Protein AF-A0AAV5X545-F1 (afdb_monomer)

Sequence (192 aa):
MPRLDRTRRHAALAALGIGSIGLVAAIGGFLLWSNVLGGWLFGPSTAASQALQALEGLRSMTESGTNYRQYMAQVTEAQVQLDRALGEMGATGNSEARRALELAMKLYVAAAMAWEATLMHQEGGWLGLAQELPRDAELPKCPAIRVVLDQAHKQREHEETFAFEALNIAPFWSCAADQVARAERLVAAGRP

Radius of gyration: 32.24 Å; Cα contacts (8 Å, |Δi|>4): 149; chains: 1; bounding box: 112×37×59 Å

Structure (mmCIF, N/CA/C/O backbone):
data_AF-A0AAV5X545-F1
#
_entry.id   AF-A0AAV5X545-F1
#
loop_
_atom_site.group_PDB
_atom_site.id
_atom_site.type_symbol
_atom_site.label_atom_id
_atom_site.label_alt_id
_atom_site.label_comp_id
_atom_site.label_asym_id
_atom_site.label_entity_id
_atom_site.label_seq_id
_atom_site.pdbx_PDB_ins_code
_atom_site.Cartn_x
_atom_site.Cartn_y
_atom_site.Cartn_z
_atom_site.occupancy
_atom_site.B_iso_or_equiv
_atom_site.auth_seq_id
_atom_site.auth_comp_id
_atom_site.auth_asym_id
_atom_site.auth_atom_id
_atom_site.pdbx_PDB_model_num
ATOM 1 N N . MET A 1 1 ? -84.224 1.159 -36.565 1.00 30.91 1 MET A N 1
ATOM 2 C CA . MET A 1 1 ? -85.117 0.542 -35.552 1.00 30.91 1 MET A CA 1
ATOM 3 C C . MET A 1 1 ? -84.247 0.044 -34.397 1.00 30.91 1 MET A C 1
ATOM 5 O O . MET A 1 1 ? -83.182 -0.453 -34.733 1.00 30.91 1 MET A O 1
ATOM 9 N N . PRO A 1 2 ? -84.656 0.028 -33.112 1.00 48.06 2 PRO A N 1
ATOM 10 C CA . PRO A 1 2 ? -85.596 0.879 -32.370 1.00 48.06 2 PRO A CA 1
ATOM 11 C C . PRO A 1 2 ? -85.079 1.341 -30.964 1.00 48.06 2 PRO A C 1
ATOM 13 O O . PRO A 1 2 ? -84.145 0.784 -30.409 1.00 48.06 2 PRO A O 1
ATOM 16 N N . ARG A 1 3 ? -85.763 2.365 -30.424 1.00 36.47 3 ARG A N 1
ATOM 17 C CA . ARG A 1 3 ? -86.245 2.616 -29.036 1.00 36.47 3 ARG A CA 1
ATOM 18 C C . ARG A 1 3 ? -85.389 2.339 -27.775 1.00 36.47 3 ARG A C 1
ATOM 20 O O . ARG A 1 3 ? -85.129 1.200 -27.424 1.00 36.47 3 ARG A O 1
ATOM 27 N N . LEU A 1 4 ? -85.185 3.437 -27.024 1.00 51.06 4 LEU A N 1
ATOM 28 C CA . LEU A 1 4 ? -85.668 3.724 -25.649 1.00 51.06 4 LEU A CA 1
ATOM 29 C C . LEU A 1 4 ? -85.841 2.555 -24.666 1.00 51.06 4 LEU A C 1
ATOM 31 O O . LEU A 1 4 ? -86.733 1.743 -24.877 1.00 51.06 4 LEU A O 1
ATOM 35 N N . ASP A 1 5 ? -85.156 2.630 -23.518 1.00 45.25 5 ASP A N 1
ATOM 36 C CA . ASP A 1 5 ? -85.685 2.495 -22.139 1.00 45.25 5 ASP A CA 1
ATOM 37 C C . ASP A 1 5 ? -84.484 2.501 -21.155 1.00 45.25 5 ASP A C 1
ATOM 39 O O . ASP A 1 5 ? -83.367 2.213 -21.560 1.00 45.25 5 ASP A O 1
ATOM 43 N N . ARG A 1 6 ? -84.544 2.800 -19.858 1.00 47.72 6 ARG A N 1
ATOM 44 C CA . ARG A 1 6 ? -85.614 3.195 -18.950 1.00 47.72 6 ARG A CA 1
ATOM 45 C C . ARG A 1 6 ? -84.956 3.824 -17.722 1.00 47.72 6 ARG A C 1
ATOM 47 O O . ARG A 1 6 ? -83.854 3.481 -17.307 1.00 47.72 6 ARG A O 1
ATOM 54 N N . THR A 1 7 ? -85.716 4.724 -17.143 1.00 46.16 7 THR A N 1
ATOM 55 C CA . THR A 1 7 ? -85.612 5.383 -15.850 1.00 46.16 7 THR A CA 1
ATOM 56 C C . THR A 1 7 ? -85.315 4.503 -14.624 1.00 46.16 7 THR A C 1
ATOM 58 O O . THR A 1 7 ? -85.769 3.369 -14.517 1.00 46.16 7 THR A O 1
ATOM 61 N N . ARG A 1 8 ? -84.653 5.167 -13.657 1.00 48.88 8 ARG A N 1
ATOM 62 C CA . ARG A 1 8 ? -84.833 5.155 -12.186 1.00 48.88 8 ARG A CA 1
ATOM 63 C C . ARG A 1 8 ? -85.165 3.829 -11.497 1.00 48.88 8 ARG A C 1
ATOM 65 O O . ARG A 1 8 ? -86.244 3.286 -11.704 1.00 48.88 8 ARG A O 1
ATOM 72 N N . ARG A 1 9 ? -84.415 3.536 -10.427 1.00 48.78 9 ARG A N 1
ATOM 73 C CA . ARG A 1 9 ? -84.991 3.121 -9.134 1.00 48.78 9 ARG A CA 1
ATOM 74 C C . ARG A 1 9 ? -84.104 3.556 -7.964 1.00 48.78 9 ARG A C 1
ATOM 76 O O . ARG A 1 9 ? -82.905 3.314 -7.949 1.00 48.78 9 ARG A O 1
ATOM 83 N N . HIS A 1 10 ? -84.751 4.241 -7.028 1.00 41.69 10 HIS A N 1
ATOM 84 C CA . HIS A 1 10 ? -84.268 4.641 -5.713 1.00 41.69 10 HIS A CA 1
ATOM 85 C C . HIS A 1 10 ? -84.301 3.453 -4.739 1.00 41.69 10 HIS A C 1
ATOM 87 O O . HIS A 1 10 ? -85.224 2.647 -4.823 1.00 41.69 10 HIS A O 1
ATOM 93 N N . ALA A 1 11 ? -83.383 3.430 -3.772 1.00 42.94 11 ALA A N 1
ATOM 94 C CA . ALA A 1 11 ? -83.575 2.932 -2.400 1.00 42.94 11 ALA A CA 1
ATOM 95 C C . ALA A 1 11 ? -82.371 3.436 -1.570 1.00 42.94 11 ALA A C 1
ATOM 97 O O . ALA A 1 11 ? -81.234 3.180 -1.944 1.00 42.94 11 ALA A O 1
ATOM 98 N N . ALA A 1 12 ? -82.554 4.419 -0.679 1.00 40.25 12 ALA A N 1
ATOM 99 C CA . ALA A 1 12 ? -82.890 4.244 0.746 1.00 40.25 12 ALA A CA 1
ATOM 100 C C . ALA A 1 12 ? -81.713 3.602 1.517 1.00 40.25 12 ALA A C 1
ATOM 102 O O . ALA A 1 12 ? -81.415 2.436 1.314 1.00 40.25 12 ALA A O 1
ATOM 103 N N . LEU A 1 13 ? -80.874 4.400 2.187 1.00 42.56 13 LEU A N 1
ATOM 104 C CA . LEU A 1 13 ? -80.996 4.931 3.563 1.00 42.56 13 LEU A CA 1
ATOM 105 C C . LEU A 1 13 ? -80.433 3.981 4.637 1.00 42.56 13 LEU A C 1
ATOM 107 O O . LEU A 1 13 ? -80.748 2.799 4.652 1.00 42.56 13 LEU A O 1
ATOM 111 N N . ALA A 1 14 ? -79.729 4.612 5.589 1.00 40.66 14 ALA A N 1
ATOM 112 C CA . ALA A 1 14 ? -79.205 4.113 6.868 1.00 40.66 14 ALA A CA 1
ATOM 113 C C . ALA A 1 14 ? -77.873 3.325 6.776 1.00 40.66 14 ALA A C 1
ATOM 115 O O . ALA A 1 14 ? -77.672 2.548 5.859 1.00 40.66 14 ALA A O 1
ATOM 116 N N . ALA A 1 15 ? -76.890 3.482 7.665 1.00 41.12 15 ALA A N 1
ATOM 117 C CA . ALA A 1 15 ? -76.905 4.059 9.001 1.00 41.12 15 ALA A CA 1
ATOM 118 C C . ALA A 1 15 ? -75.494 4.523 9.431 1.00 41.12 15 ALA A C 1
ATOM 120 O O . ALA A 1 15 ? -74.498 3.882 9.119 1.00 41.12 15 ALA A O 1
ATOM 121 N N . LEU A 1 16 ? -75.475 5.633 10.176 1.00 45.22 16 LEU A N 1
ATOM 122 C CA . LEU A 1 16 ? -74.731 5.879 11.421 1.00 45.22 16 LEU A CA 1
ATOM 123 C C . LEU A 1 16 ? -73.277 5.384 11.545 1.00 45.22 16 LEU A C 1
ATOM 125 O O . LEU A 1 16 ? -73.008 4.224 11.833 1.00 45.22 16 LEU A O 1
ATOM 129 N N . GLY A 1 17 ? -72.367 6.356 11.551 1.00 40.09 17 GLY A N 1
ATOM 130 C CA . GLY A 1 17 ? -71.053 6.255 12.180 1.00 40.09 17 GLY A CA 1
ATOM 131 C C . GLY A 1 17 ? -70.581 7.641 12.605 1.00 40.09 17 GLY A C 1
ATOM 132 O O . GLY A 1 17 ? -69.799 8.274 11.906 1.00 40.09 17 GLY A O 1
ATOM 133 N N . ILE A 1 18 ? -71.129 8.151 13.711 1.00 47.28 18 ILE A N 1
ATOM 134 C CA . ILE A 1 18 ? -70.665 9.379 14.367 1.00 47.28 18 ILE A CA 1
ATOM 135 C C . ILE A 1 18 ? -69.303 9.069 14.993 1.00 47.28 18 ILE A C 1
ATOM 137 O O . ILE A 1 18 ? -69.197 8.169 15.821 1.00 47.28 18 ILE A O 1
ATOM 141 N N . GLY A 1 19 ? -68.276 9.817 14.600 1.00 38.47 19 GLY A N 1
ATOM 142 C CA . GLY A 1 19 ? -66.912 9.652 15.094 1.00 38.47 19 GLY A CA 1
ATOM 143 C C . GLY A 1 19 ? -66.063 10.876 14.779 1.00 38.47 19 GLY A C 1
ATOM 144 O O . GLY A 1 19 ? -65.187 10.835 13.932 1.00 38.47 19 GLY A O 1
ATOM 145 N N . SER A 1 20 ? -66.453 11.971 15.418 1.00 43.09 20 SER A N 1
ATOM 146 C CA . SER A 1 20 ? -65.759 13.213 15.756 1.00 43.09 20 SER A CA 1
ATOM 147 C C . SER A 1 20 ? -64.250 13.350 15.466 1.00 43.09 20 SER A C 1
ATOM 149 O O . SER A 1 20 ? -63.470 12.437 15.702 1.00 43.09 20 SER A O 1
ATOM 151 N N . ILE A 1 21 ? -63.876 14.617 15.231 1.00 47.75 21 ILE A N 1
ATOM 152 C CA . ILE A 1 21 ? -62.572 15.270 15.485 1.00 47.75 21 ILE A CA 1
ATOM 153 C C . ILE A 1 21 ? -61.743 15.568 14.224 1.00 47.75 21 ILE A C 1
ATOM 155 O O . ILE A 1 21 ? -60.964 14.767 13.732 1.00 47.75 21 ILE A O 1
ATOM 159 N N . GLY A 1 22 ? -61.973 16.798 13.751 1.00 35.00 22 GLY A N 1
ATOM 160 C CA . GLY A 1 22 ? -61.037 17.787 13.209 1.00 35.00 22 GLY A CA 1
ATOM 161 C C . GLY A 1 22 ? -59.695 17.360 12.618 1.00 35.00 22 GLY A C 1
ATOM 162 O O . GLY A 1 22 ? -58.868 16.786 13.306 1.00 35.00 22 GLY A O 1
ATOM 163 N N . LEU A 1 23 ? -59.379 17.912 11.445 1.00 44.62 23 LEU A N 1
ATOM 164 C CA . LEU A 1 23 ? -58.314 18.913 11.391 1.00 44.62 23 LEU A CA 1
ATOM 165 C C . LEU A 1 23 ? -58.453 19.799 10.151 1.00 44.62 23 LEU A C 1
ATOM 167 O O . LEU A 1 23 ? -58.712 19.352 9.037 1.00 44.62 23 LEU A O 1
ATOM 171 N N . VAL A 1 24 ? -58.275 21.083 10.416 1.00 44.97 24 VAL A N 1
ATOM 172 C CA . VAL A 1 24 ? -58.081 22.178 9.480 1.00 44.97 24 VAL A CA 1
ATOM 173 C C . VAL A 1 24 ? -56.832 21.937 8.621 1.00 44.97 24 VAL A C 1
ATOM 175 O O . VAL A 1 24 ? -55.835 21.407 9.095 1.00 44.97 24 VAL A O 1
ATOM 178 N N . ALA A 1 25 ? -56.952 22.356 7.360 1.00 41.41 25 ALA A N 1
ATOM 179 C CA . ALA A 1 25 ? -55.938 22.838 6.422 1.00 41.41 25 ALA A CA 1
ATOM 180 C C . ALA A 1 25 ? -54.444 22.714 6.784 1.00 41.41 25 ALA A C 1
ATOM 182 O O . ALA A 1 25 ? -54.004 23.229 7.804 1.00 41.41 25 ALA A O 1
ATOM 183 N N . ALA A 1 26 ? -53.648 22.251 5.816 1.00 44.75 26 ALA A N 1
ATOM 184 C CA . ALA A 1 26 ? -52.584 23.067 5.215 1.00 44.75 26 ALA A CA 1
ATOM 185 C C . ALA A 1 26 ? -51.912 22.297 4.068 1.00 44.75 26 ALA A C 1
ATOM 187 O O . ALA A 1 26 ? -51.040 21.454 4.264 1.00 44.75 26 ALA A O 1
ATOM 188 N N . ILE A 1 27 ? -52.312 22.627 2.841 1.00 49.38 27 ILE A N 1
ATOM 189 C CA . ILE A 1 27 ? -51.490 22.422 1.649 1.00 49.38 27 ILE A CA 1
ATOM 190 C C . ILE A 1 27 ? -50.395 23.488 1.733 1.00 49.38 27 ILE A C 1
ATOM 192 O O . ILE A 1 27 ? -50.662 24.664 1.503 1.00 49.38 27 ILE A O 1
ATOM 196 N N . GLY A 1 28 ? -49.187 23.104 2.134 1.00 40.94 28 GLY A N 1
ATOM 197 C CA . GLY A 1 28 ? -48.070 24.044 2.221 1.00 40.94 28 GLY A CA 1
ATOM 198 C C . GLY A 1 28 ? -46.922 23.515 3.064 1.00 40.94 28 GLY A C 1
ATOM 199 O O . GLY A 1 28 ? -46.794 23.886 4.223 1.00 40.94 28 GLY A O 1
ATOM 200 N N . GLY A 1 29 ? -46.085 22.653 2.484 1.00 39.56 29 GLY A N 1
ATOM 201 C CA . GLY A 1 29 ? -44.842 22.229 3.135 1.00 39.56 29 GLY A CA 1
ATOM 202 C C . GLY A 1 29 ? -44.373 20.825 2.771 1.00 39.56 29 GLY A C 1
ATOM 203 O O . GLY A 1 29 ? -44.110 20.036 3.665 1.00 39.56 29 GLY A O 1
ATOM 204 N N . PHE A 1 30 ? -44.272 20.482 1.482 1.00 46.84 30 PHE A N 1
ATOM 205 C CA . PHE A 1 30 ? -43.761 19.163 1.062 1.00 46.84 30 PHE A CA 1
ATOM 206 C C . PHE A 1 30 ? -42.499 19.227 0.186 1.00 46.84 30 PHE A C 1
ATOM 208 O O . PHE A 1 30 ? -42.177 18.275 -0.512 1.00 46.84 30 PHE A O 1
ATOM 215 N N . LEU A 1 31 ? -41.755 20.338 0.218 1.00 49.91 31 LEU A N 1
ATOM 216 C CA . LEU A 1 31 ? -40.506 20.490 -0.550 1.00 49.91 31 LEU A CA 1
ATOM 217 C C . LEU A 1 31 ? -39.296 20.902 0.306 1.00 49.91 31 LEU A C 1
ATOM 219 O O . LEU A 1 31 ? -38.331 21.447 -0.214 1.00 49.91 31 LEU A O 1
ATOM 223 N N . LEU A 1 32 ? -39.320 20.623 1.613 1.00 47.06 32 LEU A N 1
ATOM 224 C CA . LEU A 1 32 ? -38.194 20.904 2.520 1.00 47.06 32 LEU A CA 1
ATOM 225 C C . LEU A 1 32 ? -37.733 19.688 3.341 1.00 47.06 32 LEU A C 1
ATOM 227 O O . LEU A 1 32 ? -37.091 19.856 4.373 1.00 47.06 32 LEU A O 1
ATOM 231 N N . TRP A 1 33 ? -38.017 18.458 2.893 1.00 40.78 33 TRP A N 1
ATOM 232 C CA . TRP A 1 33 ? -37.646 17.255 3.658 1.00 40.78 33 TRP A CA 1
ATOM 233 C C . TRP A 1 33 ? -36.920 16.146 2.891 1.00 40.78 33 TRP A C 1
ATOM 235 O O . TRP A 1 33 ? -36.745 15.052 3.412 1.00 40.78 33 TRP A O 1
ATOM 245 N N . SER A 1 34 ? -36.418 16.414 1.685 1.00 45.25 34 SER A N 1
ATOM 246 C CA . SER A 1 34 ? -35.591 15.444 0.949 1.00 45.25 34 SER A CA 1
ATOM 247 C C . SER A 1 34 ? -34.087 15.530 1.248 1.00 45.25 34 SER A C 1
ATOM 249 O O . SER A 1 34 ? -33.352 14.647 0.827 1.00 45.25 34 SER A O 1
ATOM 251 N N . ASN A 1 35 ? -33.616 16.516 2.024 1.00 49.62 35 ASN A N 1
ATOM 252 C CA . ASN A 1 35 ? -32.181 16.687 2.319 1.00 49.62 35 ASN A CA 1
ATOM 253 C C . ASN A 1 35 ? -31.737 16.259 3.731 1.00 49.62 35 ASN A C 1
ATOM 255 O O . ASN A 1 35 ? -30.576 16.444 4.079 1.00 49.62 35 ASN A O 1
ATOM 259 N N . VAL A 1 36 ? -32.615 15.663 4.547 1.00 51.81 36 VAL A N 1
ATOM 260 C CA . VAL A 1 36 ? -32.263 15.228 5.921 1.00 51.81 36 VAL A CA 1
ATOM 261 C C . VAL A 1 36 ? -32.068 13.709 6.041 1.00 51.81 36 VAL A C 1
ATOM 263 O O . VAL A 1 36 ? -31.542 13.234 7.042 1.00 51.81 36 VAL A O 1
ATOM 266 N N . LEU A 1 37 ? -32.395 12.922 5.011 1.00 51.00 37 LEU A N 1
ATOM 267 C CA . LEU A 1 37 ? -32.300 11.453 5.071 1.00 51.00 37 LEU A CA 1
ATOM 268 C C . LEU A 1 37 ? -30.972 10.868 4.554 1.00 51.00 37 LEU A C 1
ATOM 270 O O . LEU A 1 37 ? -30.754 9.669 4.682 1.00 51.00 37 LEU A O 1
ATOM 274 N N . GLY A 1 38 ? -30.056 11.691 4.032 1.00 45.66 38 GLY A N 1
ATOM 275 C CA . GLY A 1 38 ? -28.751 11.218 3.544 1.00 45.66 38 GLY A CA 1
ATOM 276 C C . GLY A 1 38 ? -27.693 10.972 4.630 1.00 45.66 38 GLY A C 1
ATOM 277 O O . GLY A 1 38 ? -26.693 10.319 4.359 1.00 45.66 38 GLY A O 1
ATOM 278 N N . GLY A 1 39 ? -27.896 11.483 5.852 1.00 45.06 39 GLY A N 1
ATOM 279 C CA . GLY A 1 39 ? -26.896 11.442 6.931 1.00 45.06 39 GLY A CA 1
ATOM 280 C C . GLY A 1 39 ? -27.060 10.321 7.964 1.00 45.06 39 GLY A C 1
ATOM 281 O O . GLY A 1 39 ? -26.205 10.183 8.829 1.00 45.06 39 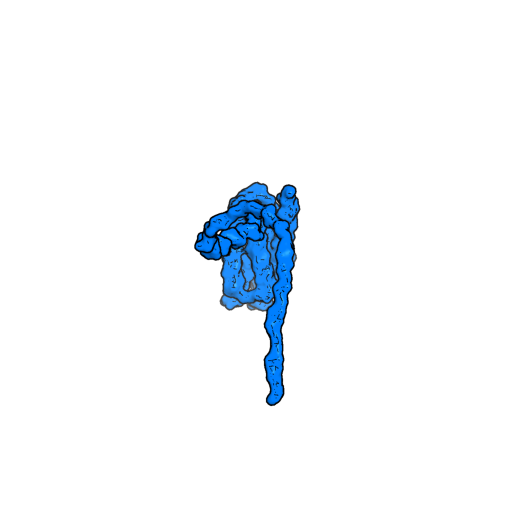GLY A O 1
ATOM 282 N N . TRP A 1 40 ? -28.136 9.527 7.905 1.00 50.47 40 TRP A N 1
ATOM 283 C CA . TRP A 1 40 ? -28.494 8.574 8.974 1.00 50.47 40 TRP A CA 1
ATOM 284 C C . TRP A 1 40 ? -28.223 7.099 8.646 1.00 50.47 40 TRP A C 1
ATOM 286 O O . TRP A 1 40 ? -28.437 6.243 9.500 1.00 50.47 40 TRP A O 1
ATOM 296 N N . LEU A 1 41 ? -27.741 6.780 7.439 1.00 52.44 41 LEU A N 1
ATOM 297 C CA . LEU A 1 41 ? -27.418 5.395 7.054 1.00 52.44 41 LEU A CA 1
ATOM 298 C C . LEU A 1 41 ? -25.958 5.001 7.308 1.00 52.44 41 LEU A C 1
ATOM 300 O O . LEU A 1 41 ? -25.617 3.826 7.207 1.00 52.44 41 LEU A O 1
ATOM 304 N N . PHE A 1 42 ? -25.118 5.952 7.712 1.00 51.50 42 PHE A N 1
ATOM 305 C CA . PHE A 1 42 ? -23.754 5.691 8.149 1.00 51.50 42 PHE A CA 1
ATOM 306 C C . PHE A 1 42 ? -23.661 6.135 9.606 1.00 51.50 42 PHE A C 1
ATOM 308 O O . PHE A 1 42 ? -23.519 7.319 9.901 1.00 51.50 42 PHE A O 1
ATOM 315 N N . GLY A 1 43 ? -23.823 5.185 10.535 1.00 47.84 43 GLY A N 1
ATOM 316 C CA . GLY A 1 43 ? -23.489 5.426 11.940 1.00 47.84 43 GLY A CA 1
ATOM 317 C C . GLY A 1 43 ? -22.045 5.933 12.060 1.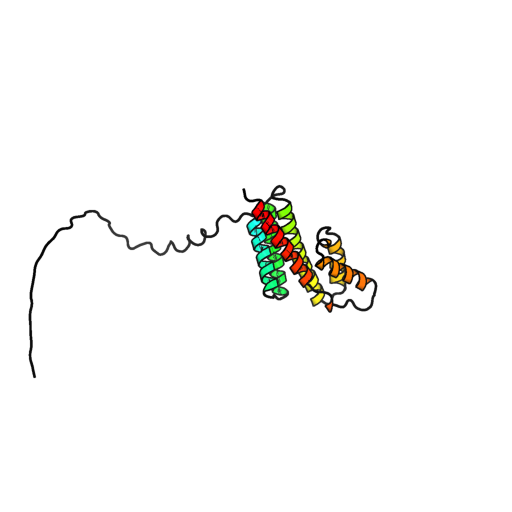00 47.84 43 GLY A C 1
ATOM 318 O O . GLY A 1 43 ? -21.269 5.746 11.121 1.00 47.84 43 GLY A O 1
ATOM 319 N N . PRO A 1 44 ? -21.661 6.579 13.175 1.00 51.50 44 PRO A N 1
ATOM 320 C CA . PRO A 1 44 ? -20.323 7.140 13.328 1.00 51.50 44 PRO A CA 1
ATOM 321 C C . PRO A 1 44 ? -19.272 6.057 13.067 1.00 51.50 44 PRO A C 1
ATOM 323 O O . PRO A 1 44 ? -19.086 5.138 13.866 1.00 51.50 44 PRO A O 1
ATOM 326 N N . SER A 1 45 ? -18.608 6.141 11.914 1.00 62.78 45 SER A N 1
ATOM 327 C CA . SER A 1 45 ? -17.519 5.245 11.563 1.00 62.78 45 SER A CA 1
ATOM 328 C C . SER A 1 45 ? -16.363 5.555 12.497 1.00 62.78 45 SER A C 1
ATOM 330 O O . SER A 1 45 ? -15.832 6.667 12.487 1.00 62.78 45 SER A O 1
ATOM 332 N N . THR A 1 46 ? -15.963 4.578 13.309 1.00 83.88 46 THR A N 1
ATOM 333 C CA . THR A 1 46 ? -14.734 4.679 14.102 1.00 83.88 46 THR A CA 1
ATOM 334 C C . THR A 1 46 ? -13.555 5.046 13.199 1.00 83.88 46 THR A C 1
ATOM 336 O O . THR A 1 46 ? -13.517 4.645 12.032 1.00 83.88 46 THR A O 1
ATOM 339 N N . ALA A 1 47 ? -12.569 5.768 13.723 1.00 88.50 47 ALA A N 1
ATOM 340 C CA . ALA A 1 47 ? -11.378 6.125 12.956 1.00 88.50 47 ALA A CA 1
ATOM 341 C C . ALA A 1 47 ? -10.704 4.887 12.318 1.00 88.50 47 ALA A C 1
ATOM 343 O O . ALA A 1 47 ? -10.366 4.891 11.138 1.00 88.50 47 ALA A O 1
ATOM 344 N N . ALA A 1 48 ? -10.649 3.762 13.041 1.00 87.81 48 ALA A N 1
ATOM 345 C CA . ALA A 1 48 ? -10.145 2.494 12.510 1.00 87.81 48 ALA A CA 1
ATOM 346 C C . ALA A 1 48 ? -10.949 1.967 11.302 1.00 87.81 48 ALA A C 1
ATOM 348 O O . ALA A 1 48 ? -10.361 1.474 10.344 1.00 87.81 48 ALA A O 1
ATOM 349 N N . SER A 1 49 ? -12.282 2.091 11.313 1.00 89.38 49 SER A N 1
ATOM 350 C CA . SER A 1 49 ? -13.107 1.709 10.155 1.00 89.38 49 SER A CA 1
ATOM 351 C C . SER A 1 49 ? -12.929 2.640 8.954 1.00 89.38 49 SER A C 1
ATOM 353 O O . SER A 1 49 ? -12.970 2.163 7.827 1.00 89.38 49 SER A O 1
ATOM 355 N N . GLN A 1 50 ? -12.676 3.935 9.176 1.00 91.31 50 GLN A N 1
ATOM 356 C CA . GLN A 1 50 ? -12.379 4.874 8.086 1.00 91.31 50 GLN A CA 1
ATOM 357 C C . GLN A 1 50 ? -11.038 4.532 7.419 1.00 91.31 50 GLN A C 1
ATOM 359 O O . GLN A 1 50 ? -10.950 4.465 6.196 1.00 91.31 50 GLN A O 1
ATOM 364 N N . ALA A 1 51 ? -10.015 4.229 8.226 1.00 93.31 51 ALA A N 1
ATOM 365 C CA . ALA A 1 51 ? -8.718 3.770 7.733 1.00 93.31 51 ALA A CA 1
ATOM 366 C C . ALA A 1 51 ? -8.828 2.472 6.916 1.00 93.31 51 ALA A C 1
ATOM 368 O O . ALA A 1 51 ? -8.236 2.361 5.844 1.00 93.31 51 ALA A O 1
ATOM 369 N N . LEU A 1 52 ? -9.605 1.498 7.404 1.00 95.25 52 LEU A N 1
ATOM 370 C CA . LEU A 1 52 ? -9.859 0.255 6.674 1.00 95.25 52 LEU A CA 1
ATOM 371 C C . LEU A 1 52 ? -10.558 0.514 5.342 1.00 95.25 52 LEU A C 1
ATOM 373 O O . LEU A 1 52 ? -10.100 0.013 4.323 1.00 95.25 52 LEU A O 1
ATOM 377 N N . GLN A 1 53 ? -11.598 1.347 5.331 1.00 94.94 53 GLN A N 1
ATOM 378 C CA . GLN A 1 53 ? -12.342 1.663 4.114 1.00 94.94 53 GLN A CA 1
ATOM 379 C C . GLN A 1 53 ? -11.446 2.279 3.026 1.00 94.94 53 GLN A C 1
ATOM 381 O O . GLN A 1 53 ? -11.560 1.917 1.854 1.00 94.94 53 GLN A O 1
ATOM 386 N N . ALA A 1 54 ? -10.520 3.167 3.403 1.00 95.19 54 ALA A N 1
ATOM 387 C CA . ALA A 1 54 ? -9.558 3.752 2.470 1.00 95.19 54 ALA A CA 1
ATOM 388 C C . ALA A 1 54 ? -8.655 2.683 1.822 1.00 95.19 54 ALA A C 1
ATOM 390 O O . ALA A 1 54 ? -8.458 2.671 0.603 1.00 95.19 54 ALA A O 1
ATOM 391 N N . LEU A 1 55 ? -8.137 1.749 2.626 1.00 97.56 55 LEU A N 1
ATOM 392 C CA . LEU A 1 55 ? -7.249 0.680 2.159 1.00 97.56 55 LEU A CA 1
ATOM 393 C C . LEU A 1 55 ? -7.989 -0.434 1.400 1.00 97.56 55 LEU A C 1
ATOM 395 O O . LEU A 1 55 ? -7.433 -1.017 0.469 1.00 97.56 55 LEU A O 1
ATOM 399 N N . GLU A 1 56 ? -9.242 -0.720 1.752 1.00 96.69 56 GLU A N 1
ATOM 400 C CA . GLU A 1 56 ? -10.121 -1.621 0.999 1.00 96.69 56 GLU A CA 1
ATOM 401 C C . GLU A 1 56 ? -10.425 -1.063 -0.395 1.00 96.69 56 GLU A C 1
ATOM 403 O O . GLU A 1 56 ? -10.451 -1.818 -1.368 1.00 96.69 56 GLU A O 1
ATOM 408 N N . GLY A 1 57 ? -10.582 0.260 -0.515 1.00 95.94 57 GLY A N 1
ATOM 409 C CA . GLY A 1 57 ? -10.699 0.935 -1.807 1.00 95.94 57 GLY A CA 1
ATOM 410 C C . GLY A 1 57 ? -9.477 0.697 -2.698 1.00 95.94 57 GLY A C 1
ATOM 411 O O . GLY A 1 57 ? -9.626 0.370 -3.876 1.00 95.94 57 GLY A O 1
ATOM 412 N N . LEU A 1 58 ? -8.268 0.778 -2.127 1.00 97.31 58 LEU A N 1
ATOM 413 C CA . LEU A 1 58 ? -7.032 0.433 -2.838 1.00 97.31 58 LEU A CA 1
ATOM 414 C C . LEU A 1 58 ? -6.993 -1.047 -3.243 1.00 97.31 58 LEU A C 1
ATOM 416 O O . LEU A 1 58 ? -6.679 -1.331 -4.397 1.00 97.31 58 LEU A O 1
ATOM 420 N N . ARG A 1 59 ? -7.358 -1.972 -2.341 1.00 96.75 59 ARG A N 1
ATOM 421 C CA . ARG A 1 59 ? -7.405 -3.422 -2.626 1.00 96.75 59 ARG A CA 1
ATOM 422 C C . ARG A 1 59 ? -8.341 -3.737 -3.793 1.00 96.75 59 ARG A C 1
ATOM 424 O O . ARG A 1 59 ? -7.956 -4.409 -4.741 1.00 96.75 59 ARG A O 1
ATOM 431 N N . SER A 1 60 ? -9.558 -3.205 -3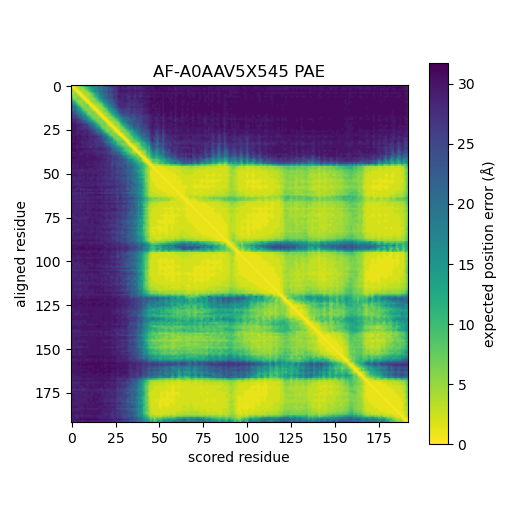.751 1.00 96.25 60 SER A N 1
ATOM 432 C CA . SER A 1 60 ? -10.561 -3.415 -4.802 1.00 96.25 60 SER A CA 1
ATOM 433 C C . SER A 1 60 ? -10.089 -2.891 -6.164 1.00 96.25 60 SER A C 1
ATOM 435 O O . SER A 1 60 ? -10.258 -3.539 -7.200 1.00 96.25 60 SER A O 1
ATOM 437 N N . MET A 1 61 ? -9.433 -1.729 -6.177 1.00 94.81 61 MET A N 1
ATOM 438 C CA . MET A 1 61 ? -8.889 -1.139 -7.399 1.00 94.81 61 MET A CA 1
ATOM 439 C C . MET A 1 61 ? -7.741 -1.971 -7.996 1.00 94.81 61 MET A C 1
ATOM 441 O O . MET A 1 61 ? -7.634 -2.072 -9.217 1.00 94.81 61 MET A O 1
ATOM 445 N N . THR A 1 62 ? -6.872 -2.567 -7.176 1.00 94.50 62 THR A N 1
ATOM 446 C CA . THR A 1 62 ? -5.778 -3.410 -7.689 1.00 94.50 62 THR A CA 1
ATOM 447 C C . THR A 1 62 ? -6.274 -4.774 -8.171 1.00 94.50 62 THR A C 1
ATOM 449 O O . THR A 1 62 ? -5.738 -5.295 -9.145 1.00 94.50 62 THR A O 1
ATOM 452 N N . GLU A 1 63 ? -7.334 -5.318 -7.567 1.00 93.12 63 GLU A N 1
ATOM 453 C CA . GLU A 1 63 ? -7.984 -6.567 -7.994 1.00 93.12 63 GLU A CA 1
ATOM 454 C C . GLU A 1 63 ? -8.784 -6.421 -9.298 1.00 93.12 63 GLU A C 1
ATOM 456 O O . GLU A 1 63 ? -8.763 -7.314 -10.145 1.00 93.12 63 GLU A O 1
ATOM 461 N N . SER A 1 64 ? -9.477 -5.294 -9.486 1.00 91.44 64 SER A N 1
ATOM 462 C CA . SER A 1 64 ? -10.271 -5.013 -10.696 1.00 91.44 64 SER A CA 1
ATOM 463 C C . SER A 1 64 ? -9.439 -4.530 -11.890 1.00 91.44 64 SER A C 1
ATOM 465 O O . SER A 1 64 ? -9.949 -4.444 -13.009 1.00 91.44 64 SER A O 1
ATOM 467 N N . GLY A 1 65 ? -8.151 -4.266 -11.669 1.00 88.31 65 GLY A N 1
ATOM 468 C CA . GLY A 1 65 ? -7.261 -3.658 -12.644 1.00 88.31 65 GLY A CA 1
ATOM 469 C C . GLY A 1 65 ? -7.368 -2.133 -12.634 1.00 88.31 65 GLY A C 1
ATOM 470 O O . GLY A 1 65 ? -8.441 -1.541 -12.557 1.00 88.31 65 GLY A O 1
ATOM 471 N N . THR A 1 66 ? -6.218 -1.474 -12.736 1.00 93.00 66 THR A N 1
ATOM 472 C CA . THR A 1 66 ? -6.110 -0.014 -12.686 1.00 93.00 66 THR A CA 1
ATOM 473 C C . THR A 1 66 ? -4.993 0.467 -13.602 1.00 93.00 66 THR A C 1
ATOM 475 O O . THR A 1 66 ? -4.152 -0.318 -14.042 1.00 93.00 66 THR A O 1
ATOM 478 N N . ASN A 1 67 ? -4.977 1.763 -13.904 1.00 93.88 67 ASN A N 1
ATOM 479 C CA . ASN A 1 67 ? -3.834 2.400 -14.549 1.00 93.88 67 ASN A CA 1
ATOM 480 C C . ASN A 1 67 ? -3.048 3.237 -13.540 1.00 93.88 67 ASN A C 1
ATOM 482 O O . ASN A 1 67 ? -3.585 3.694 -12.533 1.00 93.88 67 ASN A O 1
ATOM 486 N N . TYR A 1 68 ? -1.781 3.497 -13.858 1.00 91.75 68 TYR A N 1
ATOM 487 C CA . TYR A 1 68 ? -0.866 4.215 -12.975 1.00 91.75 68 TYR A CA 1
ATOM 488 C C . TYR A 1 68 ? -1.413 5.564 -12.476 1.00 91.75 68 TYR A C 1
ATOM 490 O O . TYR A 1 68 ? -1.311 5.864 -11.291 1.00 91.75 68 TYR A O 1
ATOM 498 N N . ARG A 1 69 ? -2.046 6.370 -13.343 1.00 93.62 69 ARG A N 1
ATOM 499 C CA . ARG A 1 69 ? -2.564 7.695 -12.958 1.00 93.62 69 ARG A CA 1
ATOM 500 C C . ARG A 1 69 ? -3.679 7.587 -11.917 1.00 93.62 69 ARG A C 1
ATOM 502 O O . ARG A 1 69 ? -3.677 8.342 -10.949 1.00 93.62 69 ARG A O 1
ATOM 509 N N . GLN A 1 70 ? -4.629 6.678 -12.131 1.00 94.88 70 GLN A N 1
ATOM 510 C CA . GLN A 1 70 ? -5.718 6.426 -11.183 1.00 94.88 70 GLN A CA 1
ATOM 511 C C . GLN A 1 70 ? -5.178 5.853 -9.874 1.00 94.88 70 GLN A C 1
ATOM 513 O O . GLN A 1 70 ? -5.532 6.340 -8.804 1.00 94.88 70 GLN A O 1
ATOM 518 N N . TYR A 1 71 ? -4.270 4.881 -9.974 1.00 95.69 71 TYR A N 1
ATOM 519 C CA . TYR A 1 71 ? -3.627 4.261 -8.827 1.00 95.69 71 TYR A CA 1
ATOM 520 C C . TYR A 1 71 ? -2.911 5.288 -7.941 1.00 95.69 71 TYR A C 1
ATOM 522 O O . TYR A 1 71 ? -3.193 5.364 -6.749 1.00 95.69 71 TYR A O 1
ATOM 530 N N . MET A 1 72 ? -2.055 6.134 -8.523 1.00 95.38 72 MET A N 1
ATOM 531 C CA . MET A 1 72 ? -1.336 7.186 -7.796 1.00 95.38 72 MET A CA 1
ATOM 532 C C . MET A 1 72 ? -2.277 8.166 -7.098 1.00 95.38 72 MET A C 1
ATOM 534 O O . MET A 1 72 ? -2.090 8.455 -5.918 1.00 95.38 72 MET A O 1
ATOM 538 N N . ALA A 1 73 ? -3.304 8.650 -7.804 1.00 96.31 73 ALA A N 1
ATOM 539 C CA . ALA A 1 73 ? -4.276 9.573 -7.224 1.00 96.31 73 ALA A CA 1
ATOM 540 C C . ALA A 1 73 ? -4.986 8.952 -6.010 1.00 96.31 73 ALA A C 1
ATOM 542 O O . ALA A 1 73 ? -5.116 9.598 -4.970 1.00 96.31 73 ALA A O 1
ATOM 543 N N . GLN A 1 74 ? -5.383 7.682 -6.118 1.00 97.00 74 GLN A N 1
ATOM 544 C CA . GLN A 1 74 ? -6.046 6.973 -5.030 1.00 97.00 74 GLN A CA 1
ATOM 545 C C . GLN A 1 74 ? -5.097 6.671 -3.861 1.00 97.00 74 GLN A C 1
ATOM 547 O O . GLN A 1 74 ? -5.523 6.738 -2.712 1.00 97.00 74 GLN A O 1
ATOM 552 N N . VAL A 1 75 ? -3.819 6.369 -4.122 1.00 97.38 75 VAL A N 1
ATOM 553 C CA . VAL A 1 75 ? -2.797 6.166 -3.077 1.00 97.38 75 VAL A CA 1
ATOM 554 C C . VAL A 1 75 ? -2.596 7.440 -2.260 1.00 97.38 75 VAL A C 1
ATOM 556 O O . VAL A 1 75 ? -2.593 7.372 -1.033 1.00 97.38 75 VAL A O 1
ATOM 559 N N . THR A 1 76 ? -2.478 8.600 -2.913 1.00 96.94 76 THR A N 1
ATOM 560 C CA . THR A 1 76 ? -2.338 9.890 -2.220 1.00 96.94 76 THR A CA 1
ATOM 561 C C . THR A 1 76 ? -3.564 10.214 -1.368 1.00 96.94 76 THR A C 1
ATOM 563 O O . THR A 1 76 ? -3.420 10.600 -0.210 1.00 96.94 76 THR A O 1
ATOM 566 N N . GLU A 1 77 ? -4.768 10.025 -1.910 1.00 96.81 77 GLU A N 1
ATOM 567 C CA . GLU A 1 77 ? -6.010 10.260 -1.167 1.00 96.81 77 GLU A CA 1
ATOM 568 C C . GLU A 1 77 ? -6.133 9.321 0.043 1.00 96.81 77 GLU A C 1
ATOM 570 O O . GLU A 1 77 ? -6.381 9.768 1.164 1.00 96.81 77 GLU A O 1
ATOM 575 N N . ALA A 1 78 ? -5.892 8.022 -0.154 1.00 97.31 78 ALA A N 1
ATOM 576 C CA . ALA A 1 78 ? -5.947 7.031 0.916 1.00 97.31 78 ALA A CA 1
ATOM 577 C C . ALA A 1 78 ? -4.922 7.314 2.024 1.00 97.31 78 ALA A C 1
ATOM 579 O O . ALA A 1 78 ? -5.234 7.128 3.198 1.00 97.31 78 ALA A O 1
ATOM 580 N N . GLN A 1 79 ? -3.730 7.809 1.674 1.00 96.88 79 GLN A N 1
ATOM 581 C CA . GLN A 1 79 ? -2.718 8.202 2.652 1.00 96.88 79 GLN A CA 1
ATOM 582 C C . GLN A 1 79 ? -3.206 9.353 3.540 1.00 96.88 79 GLN A C 1
ATOM 584 O O . GLN A 1 79 ? -3.111 9.262 4.761 1.00 96.88 79 GLN A O 1
ATOM 589 N N . VAL A 1 80 ? -3.802 10.396 2.953 1.00 96.56 80 VAL A N 1
ATOM 590 C CA . VAL A 1 80 ? -4.370 11.523 3.716 1.00 96.56 80 VAL A CA 1
ATOM 591 C C . VAL A 1 80 ? -5.491 11.055 4.649 1.00 96.56 80 VAL A C 1
ATOM 593 O O . VAL A 1 80 ? -5.557 11.480 5.807 1.00 96.56 80 VAL A O 1
ATOM 596 N N . GLN A 1 81 ? -6.373 10.175 4.167 1.00 95.31 81 GLN A N 1
ATOM 597 C CA . GLN A 1 81 ? -7.457 9.611 4.976 1.00 95.31 81 GLN A CA 1
ATOM 598 C C . GLN A 1 81 ? -6.920 8.758 6.129 1.00 95.31 81 GLN A C 1
ATOM 600 O O . GLN A 1 81 ? -7.393 8.886 7.260 1.00 95.31 81 GLN A O 1
ATOM 605 N N . LEU A 1 82 ? -5.907 7.931 5.862 1.00 95.38 82 LEU A N 1
ATOM 606 C CA . LEU A 1 82 ? -5.256 7.115 6.875 1.00 95.38 82 LEU A CA 1
ATOM 607 C C . LEU A 1 82 ? -4.580 7.981 7.937 1.00 95.38 82 LEU A C 1
ATOM 609 O O . LEU A 1 82 ? -4.801 7.750 9.120 1.00 95.38 82 LEU A O 1
ATOM 613 N N . ASP A 1 83 ? -3.797 8.982 7.542 1.00 94.38 83 ASP A N 1
ATOM 614 C CA . ASP A 1 83 ? -3.082 9.854 8.477 1.00 94.38 83 ASP A CA 1
ATOM 615 C C . ASP A 1 83 ? -4.053 10.583 9.413 1.00 94.38 83 ASP A C 1
ATOM 617 O O . ASP A 1 83 ? -3.831 10.642 10.627 1.00 94.38 83 ASP A O 1
ATOM 621 N N . ARG 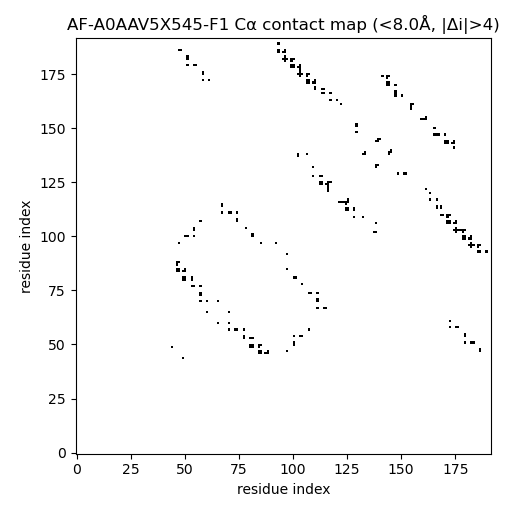A 1 84 ? -5.181 11.070 8.874 1.00 94.31 84 ARG A N 1
ATOM 622 C CA . ARG A 1 84 ? -6.261 11.657 9.678 1.00 94.31 84 ARG A CA 1
ATOM 623 C C . ARG A 1 84 ? -6.837 10.641 10.664 1.00 94.31 84 ARG A C 1
ATOM 625 O O . ARG A 1 84 ? -6.876 10.916 11.862 1.00 94.31 84 ARG A O 1
ATOM 632 N N . ALA A 1 85 ? -7.239 9.468 10.178 1.00 91.94 85 ALA A N 1
ATOM 633 C CA . ALA A 1 85 ? -7.817 8.414 11.006 1.00 91.94 85 ALA A CA 1
ATOM 634 C C . ALA A 1 85 ? -6.852 7.955 12.113 1.00 91.94 85 ALA A C 1
ATOM 636 O O . ALA A 1 85 ? -7.230 7.790 13.272 1.00 91.94 85 ALA A O 1
ATOM 637 N N . LEU A 1 86 ? -5.571 7.804 11.791 1.00 90.88 86 LEU A N 1
ATOM 638 C CA . LEU A 1 86 ? -4.535 7.460 12.753 1.00 90.88 86 LEU A CA 1
ATOM 639 C C . LEU A 1 86 ? -4.298 8.575 13.779 1.00 90.88 86 LEU A C 1
ATOM 641 O O . LEU A 1 86 ? -4.001 8.274 14.936 1.00 90.88 86 LEU A O 1
ATOM 645 N N . GLY A 1 87 ? -4.429 9.845 13.396 1.00 90.81 87 GLY A N 1
ATOM 646 C CA . GLY A 1 87 ? -4.415 10.968 14.336 1.00 90.81 87 GLY A CA 1
ATOM 647 C C . GLY A 1 87 ? -5.555 10.881 15.354 1.00 90.81 87 GLY A C 1
ATOM 648 O O . GLY A 1 87 ? -5.329 11.046 16.552 1.00 90.81 87 GLY A O 1
ATOM 649 N N . GLU A 1 88 ? -6.759 10.539 14.893 1.00 89.31 88 GLU A N 1
ATOM 650 C CA . GLU A 1 88 ? -7.960 10.386 15.728 1.00 89.31 88 GLU A CA 1
ATOM 651 C C . GLU A 1 88 ? -7.912 9.151 16.642 1.00 89.31 88 GLU A C 1
ATOM 653 O O . GLU A 1 88 ? -8.417 9.192 17.763 1.00 89.31 88 GLU A O 1
ATOM 658 N N . MET A 1 89 ? -7.274 8.059 16.206 1.00 83.69 89 MET A N 1
ATOM 659 C CA . MET A 1 89 ? -7.065 6.861 17.032 1.00 83.69 89 MET A CA 1
ATOM 660 C C . MET A 1 89 ? -6.141 7.103 18.238 1.00 83.69 89 MET A C 1
ATOM 662 O O . MET A 1 89 ? -6.186 6.342 19.208 1.00 83.69 89 MET A O 1
ATOM 666 N N . GLY A 1 90 ? -5.280 8.124 18.175 1.00 76.38 90 GLY A N 1
ATOM 667 C CA . GLY A 1 90 ? -4.245 8.378 19.175 1.00 76.38 90 GLY A CA 1
ATOM 668 C C . GLY A 1 90 ? -3.164 7.286 19.240 1.00 76.38 90 GLY A C 1
ATOM 669 O O . GLY A 1 90 ? -3.180 6.295 18.507 1.00 76.38 90 GLY A O 1
ATOM 670 N N . ALA A 1 91 ? -2.185 7.471 20.132 1.00 69.19 91 ALA A N 1
ATOM 671 C CA . ALA A 1 91 ? -1.049 6.552 20.290 1.00 69.19 91 ALA A CA 1
ATOM 672 C C . ALA A 1 91 ? -1.383 5.274 21.090 1.00 69.19 91 ALA A C 1
ATOM 674 O O . ALA A 1 91 ? -0.618 4.313 21.064 1.00 69.19 91 ALA A O 1
ATOM 675 N N . THR A 1 92 ? -2.504 5.266 21.819 1.00 61.12 92 THR A N 1
ATOM 676 C CA . THR A 1 92 ? -2.930 4.168 22.705 1.00 61.12 92 THR A CA 1
ATOM 677 C C . THR A 1 92 ? -4.012 3.272 22.099 1.00 61.12 92 THR A C 1
ATOM 679 O O . THR A 1 92 ? -4.289 2.208 22.652 1.00 61.12 92 THR A O 1
ATOM 682 N N . GLY A 1 93 ? -4.622 3.662 20.974 1.00 61.88 93 GLY A N 1
ATOM 683 C CA . GLY A 1 93 ? -5.534 2.798 20.225 1.00 61.88 93 GLY A CA 1
ATOM 684 C C . GLY A 1 93 ? -4.800 1.563 19.694 1.00 61.88 93 GLY A C 1
ATOM 685 O O . GLY A 1 93 ? -3.647 1.688 19.291 1.00 61.88 93 GLY A O 1
ATOM 686 N N . ASN A 1 94 ? -5.463 0.393 19.723 1.00 70.31 94 ASN A N 1
ATOM 687 C CA . ASN A 1 94 ? -4.960 -0.941 19.338 1.00 70.31 94 ASN A CA 1
ATOM 688 C C . ASN A 1 94 ? -3.699 -0.886 18.446 1.00 70.31 94 ASN A C 1
ATOM 690 O O . ASN A 1 94 ? -3.785 -0.748 17.221 1.00 70.31 94 ASN A O 1
ATOM 694 N N . SER A 1 95 ? -2.529 -0.954 19.091 1.00 82.44 95 SER A N 1
ATOM 695 C CA . SER A 1 95 ? -1.237 -0.632 18.472 1.00 82.44 95 SER A CA 1
ATOM 696 C C . SER A 1 95 ? -0.872 -1.596 17.345 1.00 82.44 95 SER A C 1
ATOM 698 O O . SER A 1 95 ? -0.199 -1.214 16.388 1.00 82.44 95 SER A O 1
ATOM 700 N N . GLU A 1 96 ? -1.368 -2.831 17.406 1.00 88.44 96 GLU A N 1
ATOM 701 C CA . GLU A 1 96 ? -1.176 -3.812 16.345 1.00 88.44 96 GLU A CA 1
ATOM 702 C C . GLU A 1 96 ? -2.034 -3.520 15.116 1.00 88.44 96 GLU A C 1
ATOM 704 O O . GLU A 1 96 ? -1.532 -3.639 13.996 1.00 88.44 96 GLU A O 1
ATOM 709 N N . ALA A 1 97 ? -3.301 -3.128 15.308 1.00 89.88 97 ALA A N 1
ATOM 710 C CA . ALA A 1 97 ? -4.183 -2.738 14.208 1.00 89.88 97 ALA A CA 1
ATOM 711 C C . ALA A 1 97 ? -3.622 -1.507 13.493 1.00 89.88 97 ALA A C 1
ATOM 713 O O . ALA A 1 97 ? -3.486 -1.508 12.272 1.00 89.88 97 ALA A O 1
ATOM 714 N N . ARG A 1 98 ? -3.204 -0.501 14.271 1.00 91.12 98 ARG A N 1
ATOM 715 C CA . ARG A 1 98 ? -2.515 0.686 13.761 1.00 91.12 98 ARG A CA 1
ATOM 716 C C . ARG A 1 98 ? -1.300 0.314 12.909 1.00 91.12 98 ARG A C 1
ATOM 718 O O . ARG A 1 98 ? -1.207 0.749 11.767 1.00 91.12 98 ARG A O 1
ATOM 725 N N . ARG A 1 99 ? -0.407 -0.530 13.433 1.00 90.19 99 ARG A N 1
ATOM 726 C CA . ARG A 1 99 ? 0.796 -0.968 12.709 1.00 90.19 99 ARG A CA 1
ATOM 727 C C . ARG A 1 99 ? 0.457 -1.705 11.413 1.00 90.19 99 ARG A C 1
ATOM 729 O O . ARG A 1 99 ? 1.149 -1.523 10.419 1.00 90.19 99 ARG A O 1
ATOM 736 N N . ALA A 1 100 ? -0.584 -2.539 11.416 1.00 92.00 100 ALA A N 1
ATOM 737 C CA . ALA A 1 100 ? -1.030 -3.244 10.216 1.00 92.00 100 ALA A CA 1
ATOM 738 C C . ALA A 1 100 ? -1.551 -2.271 9.140 1.00 92.00 100 ALA A C 1
ATOM 740 O O . ALA A 1 100 ? -1.185 -2.410 7.976 1.00 92.00 100 ALA A O 1
ATOM 741 N N . LEU A 1 101 ? -2.331 -1.255 9.531 1.00 94.00 101 LEU A N 1
ATOM 742 C CA . LEU A 1 101 ? -2.816 -0.205 8.625 1.00 94.00 101 LEU A CA 1
ATOM 743 C C . LEU A 1 101 ? -1.660 0.618 8.031 1.00 94.00 101 LEU A C 1
ATOM 745 O O . LEU A 1 101 ? -1.589 0.804 6.818 1.00 94.00 101 LEU A O 1
ATOM 749 N N . GLU A 1 102 ? -0.727 1.067 8.876 1.00 93.00 102 GLU A N 1
ATOM 750 C CA . GLU A 1 102 ? 0.463 1.816 8.447 1.00 93.00 102 GLU A CA 1
ATOM 751 C C . GLU A 1 102 ? 1.310 0.997 7.463 1.00 93.00 102 GLU A C 1
ATOM 753 O O . GLU A 1 102 ? 1.752 1.510 6.434 1.00 93.00 102 GLU A O 1
ATOM 758 N N . LEU A 1 103 ? 1.511 -0.293 7.747 1.00 92.25 103 LEU A N 1
ATOM 759 C CA . LEU A 1 103 ? 2.284 -1.178 6.883 1.00 92.25 103 LEU A CA 1
ATOM 760 C C . LEU A 1 103 ? 1.593 -1.420 5.535 1.00 92.25 103 LEU A C 1
ATOM 762 O O . LEU A 1 103 ? 2.256 -1.350 4.502 1.00 92.25 103 LEU A O 1
ATOM 766 N N . ALA A 1 104 ? 0.277 -1.652 5.529 1.00 95.25 104 ALA A N 1
ATOM 767 C CA . ALA A 1 104 ? -0.502 -1.788 4.299 1.00 95.25 104 ALA A CA 1
ATOM 768 C C . ALA A 1 104 ? -0.338 -0.558 3.392 1.00 95.25 104 ALA A C 1
ATOM 770 O O . ALA A 1 104 ? -0.069 -0.691 2.199 1.00 95.25 104 ALA A O 1
ATOM 771 N N . MET A 1 105 ? -0.428 0.644 3.965 1.00 96.31 105 MET A N 1
ATOM 772 C CA . MET A 1 105 ? -0.261 1.886 3.211 1.00 96.31 105 MET A CA 1
ATOM 773 C C . MET A 1 105 ? 1.151 2.043 2.654 1.00 96.31 105 MET A C 1
ATOM 775 O O . MET A 1 105 ? 1.313 2.355 1.476 1.00 96.31 105 MET A O 1
ATOM 779 N N . LYS A 1 106 ? 2.182 1.765 3.461 1.00 92.19 106 LYS A N 1
ATOM 780 C CA . LYS A 1 106 ? 3.580 1.791 3.002 1.00 92.19 106 LYS A CA 1
ATOM 781 C C . LYS A 1 106 ? 3.810 0.868 1.809 1.00 92.19 106 LYS A C 1
ATOM 783 O O . LYS A 1 106 ? 4.527 1.239 0.886 1.00 92.19 106 LYS A O 1
ATOM 788 N N . LEU A 1 107 ? 3.182 -0.305 1.799 1.00 92.44 107 LEU A N 1
ATOM 789 C CA . LEU A 1 107 ? 3.271 -1.249 0.686 1.00 92.44 107 LEU A CA 1
ATOM 790 C C . LEU A 1 107 ? 2.580 -0.725 -0.577 1.00 92.44 107 LEU A C 1
ATOM 792 O O . LEU A 1 107 ? 3.137 -0.856 -1.665 1.00 92.44 107 LEU A O 1
ATOM 796 N N . TYR A 1 108 ? 1.419 -0.078 -0.452 1.00 95.19 108 TYR A N 1
ATOM 797 C CA . TYR A 1 108 ? 0.772 0.575 -1.593 1.00 95.19 108 TYR A CA 1
ATOM 798 C C . TYR A 1 108 ? 1.594 1.752 -2.144 1.00 95.19 108 TYR A C 1
ATOM 800 O O . TYR A 1 108 ? 1.710 1.890 -3.364 1.00 95.19 108 TYR A O 1
ATOM 808 N N . VAL A 1 109 ? 2.220 2.554 -1.276 1.00 92.88 109 VAL A N 1
ATOM 809 C CA . VAL A 1 109 ? 3.153 3.622 -1.681 1.00 92.88 109 VAL A CA 1
ATOM 810 C C . VAL A 1 109 ? 4.379 3.035 -2.382 1.00 92.88 109 VAL A C 1
ATOM 812 O O . VAL A 1 109 ? 4.754 3.495 -3.458 1.00 92.88 109 VAL A O 1
ATOM 815 N N . ALA A 1 110 ? 4.967 1.971 -1.832 1.00 87.75 110 ALA A N 1
ATOM 816 C CA . ALA A 1 110 ? 6.091 1.276 -2.448 1.00 87.75 110 ALA A CA 1
ATOM 817 C C . ALA A 1 110 ? 5.743 0.727 -3.839 1.00 87.75 110 ALA A C 1
ATOM 819 O O . ALA A 1 110 ? 6.532 0.873 -4.770 1.00 87.75 110 ALA A O 1
ATOM 820 N N . ALA A 1 111 ? 4.545 0.159 -4.008 1.00 90.62 111 ALA A N 1
ATOM 821 C CA . ALA A 1 111 ? 4.061 -0.284 -5.312 1.00 90.62 111 ALA A CA 1
ATOM 822 C C . ALA A 1 111 ? 3.934 0.884 -6.306 1.00 90.62 111 ALA A C 1
ATOM 824 O O . ALA A 1 111 ? 4.256 0.732 -7.480 1.00 90.62 111 ALA A O 1
ATOM 825 N N . ALA A 1 112 ? 3.492 2.055 -5.838 1.00 90.88 112 ALA A N 1
ATOM 826 C CA . ALA A 1 112 ? 3.390 3.274 -6.639 1.00 90.88 112 ALA A CA 1
ATOM 827 C C . ALA A 1 112 ? 4.763 3.732 -7.147 1.00 90.88 112 ALA A C 1
ATOM 829 O O . ALA A 1 112 ? 4.935 3.957 -8.345 1.00 90.88 112 ALA A O 1
ATOM 830 N N . MET A 1 113 ? 5.752 3.779 -6.253 1.00 85.88 113 MET A N 1
ATOM 831 C CA . MET A 1 113 ? 7.137 4.112 -6.593 1.00 85.88 113 MET A CA 1
ATOM 832 C C . MET A 1 113 ? 7.755 3.083 -7.549 1.00 85.88 113 MET A C 1
ATOM 834 O O . MET A 1 113 ? 8.442 3.450 -8.500 1.00 85.88 113 MET A O 1
ATOM 838 N N . ALA A 1 114 ? 7.488 1.792 -7.331 1.00 83.56 114 ALA A N 1
ATOM 839 C CA . ALA A 1 114 ? 7.935 0.716 -8.212 1.00 83.56 114 ALA A CA 1
ATOM 840 C C . ALA A 1 114 ? 7.348 0.863 -9.625 1.00 83.56 114 ALA A C 1
ATOM 842 O O . ALA A 1 114 ? 8.064 0.742 -10.623 1.00 83.56 114 ALA A O 1
ATOM 843 N N . TRP A 1 115 ? 6.052 1.173 -9.717 1.00 88.44 115 TRP A N 1
ATOM 844 C CA . TRP A 1 115 ? 5.380 1.390 -10.994 1.00 88.44 115 TRP A CA 1
ATOM 845 C C . TRP A 1 115 ? 5.932 2.627 -11.713 1.00 88.44 115 TRP A C 1
ATOM 847 O O . TRP A 1 115 ? 6.214 2.568 -12.908 1.00 88.44 115 TRP A O 1
ATOM 857 N N . GLU A 1 116 ? 6.160 3.724 -10.990 1.00 85.94 116 GLU A N 1
ATOM 858 C CA . GLU A 1 116 ? 6.766 4.939 -11.542 1.00 85.94 116 GLU A CA 1
ATOM 859 C C . GLU A 1 116 ? 8.165 4.676 -12.110 1.00 85.94 116 GLU A C 1
ATOM 861 O O . GLU A 1 116 ? 8.442 5.036 -13.255 1.00 85.94 116 GLU A O 1
ATOM 866 N N . ALA A 1 117 ? 9.023 3.991 -11.347 1.00 80.25 117 ALA A N 1
ATOM 867 C CA . ALA A 1 117 ? 10.364 3.619 -11.791 1.00 80.25 117 ALA A CA 1
ATOM 868 C C . ALA A 1 117 ? 10.325 2.767 -13.070 1.00 80.25 117 ALA A C 1
ATOM 870 O O . ALA A 1 117 ? 11.133 2.976 -13.977 1.00 80.25 117 ALA A O 1
ATOM 871 N N . THR A 1 118 ? 9.342 1.864 -13.163 1.00 79.06 118 THR A N 1
ATOM 872 C CA . THR A 1 118 ? 9.113 1.021 -14.344 1.00 79.06 118 THR A CA 1
ATOM 873 C C . THR A 1 118 ? 8.703 1.854 -15.560 1.00 79.06 118 THR A C 1
ATOM 875 O O . THR A 1 118 ? 9.253 1.674 -16.642 1.00 79.06 118 THR A O 1
ATOM 878 N N . LEU A 1 119 ? 7.773 2.802 -15.403 1.00 81.50 119 LEU A N 1
ATOM 879 C CA . LEU A 1 119 ? 7.312 3.651 -16.509 1.00 81.50 119 LEU A CA 1
ATOM 880 C C . LEU A 1 119 ? 8.404 4.591 -17.020 1.00 81.50 119 LEU A C 1
ATOM 882 O O . LEU A 1 119 ? 8.548 4.788 -18.227 1.00 81.50 119 LEU A O 1
ATOM 886 N N . MET A 1 120 ? 9.176 5.172 -16.106 1.00 74.62 120 MET A N 1
ATOM 887 C CA . MET A 1 120 ? 10.192 6.161 -16.453 1.00 74.62 120 MET A CA 1
ATOM 888 C C . MET A 1 120 ? 11.481 5.534 -16.997 1.00 74.62 120 MET A C 1
ATOM 890 O O . MET A 1 120 ? 12.366 6.279 -17.411 1.00 74.62 120 MET A O 1
ATOM 894 N N . HIS A 1 121 ? 11.602 4.198 -17.002 1.00 68.50 121 HIS A N 1
ATOM 895 C CA . HIS A 1 121 ? 12.838 3.478 -17.341 1.00 68.50 121 HIS A CA 1
ATOM 896 C C . HIS A 1 121 ? 14.056 4.032 -16.571 1.00 68.50 121 HIS A C 1
ATOM 898 O O . HIS A 1 121 ? 15.181 4.065 -17.065 1.00 68.50 121 HIS A O 1
ATOM 904 N N . GLN A 1 122 ? 13.818 4.528 -15.353 1.00 63.12 122 GLN A N 1
ATOM 905 C CA . GLN A 1 122 ? 14.829 5.178 -14.526 1.00 63.12 122 GLN A CA 1
ATOM 906 C C . GLN A 1 122 ? 15.506 4.108 -13.676 1.00 63.12 122 GLN A C 1
ATOM 908 O O . GLN A 1 122 ? 14.981 3.731 -12.626 1.00 63.12 122 GLN A O 1
ATOM 913 N N . GLU A 1 123 ? 16.694 3.663 -14.086 1.00 59.47 123 GLU A N 1
ATOM 914 C CA . GLU A 1 123 ? 17.529 2.759 -13.279 1.00 59.47 123 GLU A CA 1
ATOM 915 C C . GLU A 1 123 ? 17.729 3.312 -11.853 1.00 59.47 123 GLU A C 1
ATOM 917 O O . GLU A 1 123 ? 17.655 2.575 -10.870 1.00 59.47 123 GLU A O 1
ATOM 922 N N . GLY A 1 124 ? 17.861 4.640 -11.715 1.00 61.16 124 GLY A N 1
ATOM 923 C CA . GLY A 1 124 ? 17.995 5.326 -10.425 1.00 61.16 124 GLY A CA 1
ATOM 924 C C . GLY A 1 124 ? 16.742 5.301 -9.536 1.00 61.16 124 GLY A C 1
ATOM 925 O O . GLY A 1 124 ? 16.871 5.324 -8.311 1.00 61.16 124 GLY A O 1
ATOM 926 N N . GLY A 1 125 ? 15.539 5.212 -10.113 1.00 66.06 125 GLY A N 1
ATOM 927 C CA . GLY A 1 125 ? 14.280 5.208 -9.355 1.00 66.06 125 GLY A CA 1
ATOM 928 C C . GLY A 1 125 ? 14.106 3.928 -8.537 1.00 66.06 125 GLY A C 1
ATOM 929 O O . GLY A 1 125 ? 13.790 3.970 -7.347 1.00 66.06 125 GLY A O 1
ATOM 930 N N . TRP A 1 126 ? 14.415 2.783 -9.147 1.00 66.19 126 TRP A N 1
ATOM 931 C CA . TRP A 1 126 ? 14.411 1.502 -8.446 1.00 66.19 126 TRP A CA 1
ATOM 932 C C . TRP A 1 126 ? 15.581 1.375 -7.467 1.00 66.19 126 TRP A C 1
ATOM 934 O O . TRP A 1 126 ? 15.429 0.838 -6.369 1.00 66.19 126 TRP A O 1
ATOM 944 N N . LEU A 1 127 ? 16.741 1.932 -7.827 1.00 66.25 127 LEU A N 1
ATOM 945 C CA . LEU A 1 127 ? 17.904 2.003 -6.951 1.00 66.25 127 LEU A CA 1
ATOM 946 C C . LEU A 1 127 ? 17.583 2.734 -5.633 1.00 66.25 127 LEU A C 1
ATOM 948 O O . LEU A 1 127 ? 17.990 2.277 -4.562 1.00 66.25 127 LEU A O 1
ATOM 952 N N . GLY A 1 128 ? 16.838 3.839 -5.707 1.00 68.19 128 GLY A N 1
ATOM 953 C CA . GLY A 1 128 ? 16.354 4.571 -4.536 1.00 68.19 128 GLY A CA 1
ATOM 954 C C . GLY A 1 128 ? 15.346 3.759 -3.725 1.00 68.19 128 GLY A C 1
ATOM 955 O O . GLY A 1 128 ? 15.501 3.608 -2.515 1.00 68.19 128 GLY A O 1
ATOM 956 N N . LEU A 1 129 ? 14.366 3.138 -4.386 1.00 71.12 129 LEU A N 1
ATOM 957 C CA . LEU A 1 129 ? 13.368 2.311 -3.706 1.00 71.12 129 LEU A CA 1
ATOM 958 C C . LEU A 1 129 ? 14.004 1.111 -2.979 1.00 71.12 129 LEU A C 1
ATOM 960 O O . LEU A 1 129 ? 13.702 0.863 -1.816 1.00 71.12 129 LEU A O 1
ATOM 964 N N . ALA A 1 130 ? 14.944 0.410 -3.613 1.00 67.81 130 ALA A N 1
ATOM 965 C CA . ALA A 1 130 ? 15.678 -0.699 -3.006 1.00 67.81 130 ALA A CA 1
ATOM 966 C C . ALA A 1 130 ? 16.632 -0.264 -1.873 1.00 67.81 130 ALA A C 1
ATOM 968 O O . ALA A 1 130 ? 17.090 -1.114 -1.119 1.00 67.81 130 ALA A O 1
ATOM 969 N N . GLN A 1 131 ? 16.945 1.029 -1.732 1.00 71.56 131 GLN A N 1
ATOM 970 C CA . GLN A 1 131 ? 17.677 1.564 -0.574 1.00 71.56 131 GLN A CA 1
ATOM 971 C C . GLN A 1 131 ? 16.746 1.966 0.572 1.00 71.56 131 GLN A C 1
ATOM 973 O O . GLN A 1 131 ? 17.125 1.823 1.734 1.00 71.56 131 GLN A O 1
ATOM 978 N N . GLU A 1 132 ? 15.546 2.455 0.260 1.00 70.12 132 GLU A N 1
ATOM 979 C CA . GLU A 1 132 ? 14.569 2.877 1.267 1.00 70.12 132 GLU A CA 1
ATOM 980 C C . GLU A 1 132 ? 13.767 1.700 1.840 1.00 70.12 132 GLU A C 1
ATOM 982 O O . GLU A 1 132 ? 13.549 1.638 3.049 1.00 70.12 132 GLU A O 1
ATOM 987 N N . LEU A 1 133 ? 13.386 0.716 1.017 1.00 69.31 133 LEU A N 1
ATOM 988 C CA . LEU A 1 133 ? 12.588 -0.439 1.452 1.00 69.31 133 LEU A CA 1
ATOM 989 C C . LEU A 1 133 ? 13.245 -1.270 2.574 1.00 69.31 133 LEU A C 1
ATOM 991 O O . LEU A 1 133 ? 12.544 -1.602 3.530 1.00 69.31 133 LEU A O 1
ATOM 995 N N . PRO A 1 134 ? 14.556 -1.594 2.538 1.00 64.38 134 PRO A N 1
ATOM 996 C CA . PRO A 1 134 ? 15.199 -2.366 3.604 1.00 64.38 134 PRO A CA 1
ATOM 997 C C . PRO A 1 134 ? 15.345 -1.612 4.932 1.00 64.38 134 PRO A C 1
ATOM 999 O O . PRO A 1 134 ? 15.629 -2.239 5.951 1.00 64.38 134 PRO A O 1
ATOM 1002 N N . ARG A 1 135 ? 15.178 -0.279 4.947 1.00 69.00 135 ARG A N 1
ATOM 1003 C CA . ARG A 1 135 ? 15.223 0.513 6.189 1.00 69.00 135 ARG A CA 1
ATOM 1004 C C . ARG A 1 135 ? 13.978 0.315 7.047 1.00 69.00 135 ARG A C 1
ATOM 1006 O O . ARG A 1 135 ? 14.025 0.565 8.250 1.00 69.00 135 ARG A O 1
ATOM 1013 N N . ASP A 1 136 ? 12.882 -0.149 6.455 1.00 69.06 136 ASP A N 1
ATOM 1014 C CA . ASP A 1 136 ? 11.697 -0.545 7.200 1.00 69.06 136 ASP A CA 1
ATOM 1015 C C . ASP A 1 136 ? 11.796 -2.026 7.584 1.00 69.06 136 ASP A C 1
ATOM 1017 O O . ASP A 1 136 ? 11.695 -2.913 6.740 1.00 69.06 136 ASP A O 1
ATOM 1021 N N . ALA A 1 137 ? 11.968 -2.308 8.877 1.00 74.44 137 ALA A N 1
ATOM 1022 C CA . ALA A 1 137 ? 12.102 -3.674 9.387 1.00 74.44 137 ALA A CA 1
ATOM 1023 C C . ALA A 1 137 ? 10.856 -4.558 9.155 1.00 74.44 137 ALA A C 1
ATOM 1025 O O . ALA A 1 137 ? 10.927 -5.780 9.314 1.00 74.44 137 ALA A O 1
ATOM 1026 N N . GLU A 1 138 ? 9.707 -3.973 8.804 1.00 76.19 138 GLU A N 1
ATOM 1027 C CA . GLU A 1 138 ? 8.468 -4.710 8.567 1.00 76.19 138 GLU A CA 1
ATOM 1028 C C . GLU A 1 138 ? 8.283 -5.146 7.115 1.00 76.19 138 GLU A C 1
ATOM 1030 O O . GLU A 1 138 ? 7.683 -6.194 6.876 1.00 76.19 138 GLU A O 1
ATOM 1035 N N . LEU A 1 139 ? 8.809 -4.398 6.143 1.00 70.62 139 LEU A N 1
ATOM 1036 C CA . LEU A 1 139 ? 8.622 -4.704 4.720 1.00 70.62 139 LEU A CA 1
ATOM 1037 C C . LEU A 1 139 ? 9.259 -6.048 4.307 1.00 70.62 139 LEU A C 1
ATOM 1039 O O . LEU A 1 139 ? 8.587 -6.836 3.633 1.00 70.62 139 LEU A O 1
ATOM 1043 N N . PRO A 1 140 ? 10.469 -6.414 4.783 1.00 72.19 140 PRO A N 1
ATOM 1044 C CA . PRO A 1 140 ? 11.048 -7.735 4.549 1.00 72.19 140 PRO A CA 1
ATOM 1045 C C . PRO A 1 140 ? 10.277 -8.890 5.199 1.00 72.19 140 PRO A C 1
ATOM 1047 O O . PRO A 1 140 ? 10.599 -10.046 4.946 1.00 72.19 140 PRO A O 1
ATOM 1050 N N . LYS A 1 141 ? 9.265 -8.653 6.043 1.00 79.75 141 LYS A N 1
ATOM 1051 C CA . LYS A 1 141 ? 8.470 -9.759 6.605 1.00 79.75 141 LYS A CA 1
ATOM 1052 C C . LYS A 1 141 ? 7.540 -10.389 5.577 1.00 79.75 141 LYS A C 1
ATOM 1054 O O . LYS A 1 141 ? 7.122 -11.527 5.769 1.00 79.75 141 LYS A O 1
ATOM 1059 N N . CYS A 1 142 ? 7.249 -9.689 4.483 1.00 84.06 142 CYS A N 1
ATOM 1060 C CA . CYS A 1 142 ? 6.501 -10.254 3.375 1.00 84.06 142 CYS A CA 1
ATOM 1061 C C . CYS A 1 142 ? 7.409 -11.083 2.458 1.00 84.06 142 CYS A C 1
ATOM 1063 O O . CYS A 1 142 ? 8.315 -10.525 1.833 1.00 84.06 142 CYS A O 1
ATOM 1065 N N . PRO A 1 143 ? 7.154 -12.399 2.305 1.00 82.94 143 PRO A N 1
ATOM 1066 C CA . PRO A 1 143 ? 7.980 -13.260 1.459 1.00 82.94 143 PRO A CA 1
ATOM 1067 C C . PRO A 1 143 ? 8.044 -12.781 0.006 1.00 82.94 143 PRO A C 1
ATOM 1069 O O . PRO A 1 143 ? 9.111 -12.805 -0.599 1.00 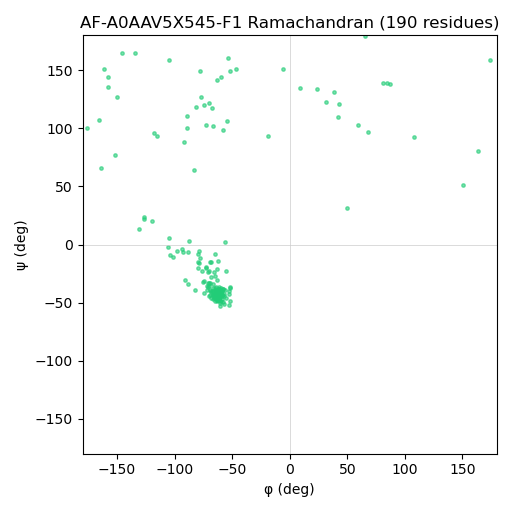82.94 143 PRO A O 1
ATOM 1072 N N . ALA A 1 144 ? 6.926 -12.284 -0.531 1.00 80.69 144 ALA A N 1
ATOM 1073 C CA . ALA A 1 144 ? 6.855 -11.777 -1.899 1.00 80.69 144 ALA A CA 1
ATOM 1074 C C . ALA A 1 144 ? 7.754 -10.541 -2.107 1.00 80.69 144 ALA A C 1
ATOM 1076 O O . ALA A 1 144 ? 8.442 -10.445 -3.119 1.00 80.69 144 ALA A O 1
ATOM 1077 N N . ILE A 1 145 ? 7.817 -9.641 -1.118 1.00 81.50 145 ILE A N 1
ATOM 1078 C CA . ILE A 1 145 ? 8.700 -8.466 -1.141 1.00 81.50 145 ILE A CA 1
ATOM 1079 C C . ILE A 1 145 ? 10.166 -8.874 -1.029 1.00 81.50 145 ILE A C 1
ATOM 1081 O O . ILE A 1 145 ? 11.003 -8.331 -1.743 1.00 81.50 145 ILE A O 1
ATOM 1085 N N . ARG A 1 146 ? 10.489 -9.857 -0.181 1.00 81.19 146 ARG A N 1
ATOM 1086 C CA . ARG A 1 146 ? 11.863 -10.367 -0.064 1.00 81.19 146 ARG A CA 1
ATOM 1087 C C . ARG A 1 146 ? 12.407 -10.874 -1.386 1.00 81.19 146 ARG A C 1
ATOM 1089 O O . ARG A 1 146 ? 13.531 -10.542 -1.724 1.00 81.19 146 ARG A O 1
ATOM 1096 N N . VAL A 1 147 ? 11.614 -11.636 -2.139 1.00 78.44 147 VAL A N 1
ATOM 1097 C CA . VAL A 1 147 ? 12.040 -12.144 -3.451 1.00 78.44 147 VAL A CA 1
ATOM 1098 C C . VAL A 1 147 ? 12.387 -10.989 -4.391 1.00 78.44 147 VAL A C 1
ATOM 1100 O O . VAL A 1 147 ? 13.425 -11.031 -5.046 1.00 78.44 147 VAL A O 1
ATOM 1103 N N . VAL A 1 148 ? 11.563 -9.940 -4.404 1.00 76.94 148 VAL A N 1
ATOM 1104 C CA . VAL A 1 148 ? 11.791 -8.742 -5.224 1.00 76.94 148 VAL A CA 1
ATOM 1105 C C . VAL A 1 148 ? 13.046 -7.981 -4.779 1.00 76.94 148 VAL A C 1
ATOM 1107 O O . VAL A 1 148 ? 13.856 -7.590 -5.616 1.00 76.94 148 VAL A O 1
ATOM 1110 N N . LEU A 1 149 ? 13.250 -7.803 -3.470 1.00 76.25 149 LEU A N 1
ATOM 1111 C CA . LEU A 1 149 ? 14.447 -7.149 -2.929 1.00 76.25 149 LEU A CA 1
ATOM 1112 C C . LEU A 1 149 ? 15.719 -7.963 -3.202 1.00 76.25 149 LEU A C 1
ATOM 1114 O O . LEU A 1 149 ? 16.722 -7.399 -3.630 1.00 76.25 149 LEU A O 1
ATOM 1118 N N . ASP A 1 150 ? 15.677 -9.283 -3.027 1.00 77.56 150 ASP A N 1
ATOM 1119 C CA . ASP A 1 150 ? 16.807 -10.177 -3.296 1.00 77.56 150 ASP A CA 1
ATOM 1120 C C . ASP A 1 150 ? 17.179 -10.168 -4.787 1.00 77.56 150 ASP A C 1
ATOM 1122 O O . ASP A 1 150 ? 18.360 -10.161 -5.139 1.00 77.56 150 ASP A O 1
ATOM 1126 N N . GLN A 1 151 ? 16.185 -10.140 -5.681 1.00 73.38 151 GLN A N 1
ATOM 1127 C CA . GLN A 1 151 ? 16.407 -9.985 -7.122 1.00 73.38 151 GLN A CA 1
ATOM 1128 C C . GLN A 1 151 ? 17.032 -8.629 -7.447 1.00 73.38 151 GLN A C 1
ATOM 1130 O O . GLN A 1 151 ? 18.007 -8.571 -8.196 1.00 73.38 151 GLN A O 1
ATOM 1135 N N . ALA A 1 152 ? 16.531 -7.557 -6.829 1.00 70.62 152 ALA A N 1
ATOM 1136 C CA . ALA A 1 152 ? 17.077 -6.222 -7.006 1.00 70.62 152 ALA A CA 1
ATOM 1137 C C . ALA A 1 152 ? 18.534 -6.110 -6.540 1.00 70.62 152 ALA A C 1
ATOM 1139 O O . ALA A 1 152 ? 19.338 -5.439 -7.184 1.00 70.62 152 ALA A O 1
ATOM 1140 N N . HIS A 1 153 ? 18.883 -6.776 -5.437 1.00 70.81 153 HIS A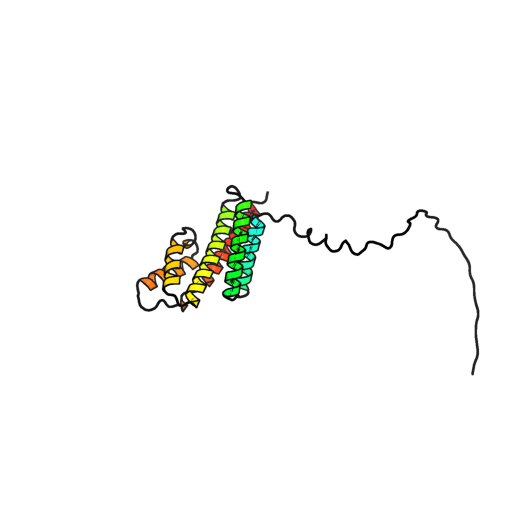 N 1
ATOM 1141 C CA . HIS A 1 153 ? 20.256 -6.844 -4.946 1.00 70.81 153 HIS A CA 1
ATOM 1142 C C . HIS A 1 153 ? 21.172 -7.587 -5.921 1.00 70.81 153 HIS A C 1
ATOM 1144 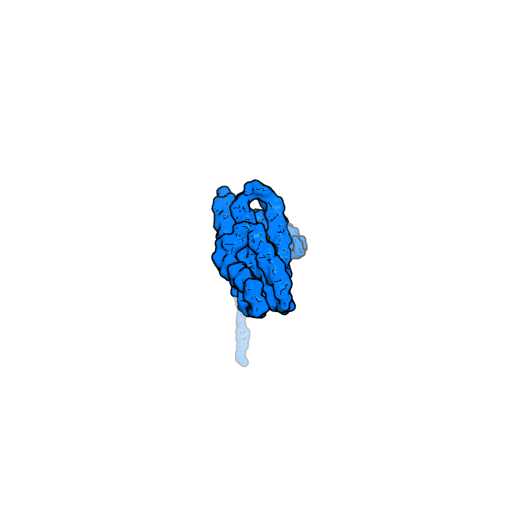O O . HIS A 1 153 ? 22.207 -7.045 -6.298 1.00 70.81 153 HIS A O 1
ATOM 1150 N N . LYS A 1 154 ? 20.767 -8.768 -6.404 1.00 70.44 154 LYS A N 1
ATOM 1151 C CA . LYS A 1 154 ? 21.557 -9.551 -7.371 1.00 70.44 154 LYS A CA 1
ATOM 1152 C C . LYS A 1 154 ? 21.779 -8.815 -8.694 1.00 70.44 154 LYS A C 1
ATOM 1154 O O . LYS A 1 154 ? 22.863 -8.890 -9.258 1.00 70.44 154 LYS A O 1
ATOM 1159 N N . GLN A 1 155 ? 20.776 -8.082 -9.178 1.00 65.75 155 GLN A N 1
ATOM 1160 C CA . GLN A 1 155 ? 20.896 -7.290 -10.407 1.00 65.75 155 GLN A CA 1
ATOM 1161 C C . GLN A 1 155 ? 21.815 -6.070 -10.258 1.00 65.75 155 GLN A C 1
ATOM 1163 O O . GLN A 1 155 ? 22.359 -5.608 -11.250 1.00 65.75 155 GLN A O 1
ATOM 1168 N N . ARG A 1 156 ? 22.046 -5.551 -9.043 1.00 65.19 156 ARG A N 1
ATOM 1169 C CA . ARG A 1 156 ? 23.101 -4.541 -8.840 1.00 65.19 156 ARG A CA 1
ATOM 1170 C C . ARG A 1 156 ? 24.506 -5.114 -8.951 1.00 65.19 156 ARG A C 1
ATOM 1172 O O . ARG A 1 156 ? 25.419 -4.390 -9.322 1.00 65.19 156 ARG A O 1
ATOM 1179 N N . GLU A 1 157 ? 24.691 -6.366 -8.544 1.00 63.78 157 GLU A N 1
ATOM 1180 C CA . GLU A 1 157 ? 26.007 -7.017 -8.535 1.00 63.78 157 GLU A CA 1
ATOM 1181 C C . GLU A 1 157 ? 26.449 -7.440 -9.943 1.00 63.78 157 GLU A C 1
ATOM 1183 O O . GLU A 1 157 ? 27.644 -7.555 -10.210 1.00 63.78 157 GLU A O 1
ATOM 1188 N N . HIS A 1 158 ? 25.492 -7.623 -10.853 1.00 58.81 158 HIS A N 1
ATOM 1189 C CA . HIS A 1 158 ? 25.722 -7.960 -12.250 1.00 58.81 158 HIS A CA 1
ATOM 1190 C C . HIS A 1 158 ? 25.226 -6.806 -13.130 1.00 58.81 158 HIS A C 1
ATOM 1192 O O . HIS A 1 158 ? 24.054 -6.748 -13.475 1.00 58.81 158 HIS A O 1
ATOM 1198 N N . GLU A 1 159 ? 26.135 -5.891 -13.478 1.00 53.59 159 GLU A N 1
ATOM 1199 C CA . GLU A 1 159 ? 25.950 -4.618 -14.214 1.00 53.59 159 GLU A CA 1
ATOM 1200 C C . GLU A 1 159 ? 25.280 -4.742 -15.609 1.00 53.59 159 GLU A C 1
ATOM 1202 O O . GLU A 1 159 ? 25.099 -3.757 -16.322 1.00 53.59 159 GLU A O 1
ATOM 1207 N N . GLU A 1 160 ? 24.878 -5.944 -16.021 1.00 50.41 160 GLU A N 1
ATOM 1208 C CA . GLU A 1 160 ? 24.265 -6.212 -17.317 1.00 50.41 160 GLU A CA 1
ATOM 1209 C C . GLU A 1 160 ? 22.739 -6.112 -17.228 1.00 50.41 160 GLU A C 1
ATOM 1211 O O . GLU A 1 160 ? 22.030 -7.103 -17.069 1.00 50.41 160 GLU A O 1
ATOM 1216 N N . THR A 1 161 ? 22.230 -4.892 -17.423 1.00 52.81 161 THR A N 1
ATOM 1217 C CA . THR A 1 161 ? 20.809 -4.562 -17.646 1.00 52.81 161 THR A CA 1
ATOM 1218 C C . THR A 1 161 ? 19.877 -4.978 -16.508 1.00 52.81 161 THR A C 1
ATOM 1220 O O . THR A 1 161 ? 19.433 -6.121 -16.403 1.00 52.81 161 THR A O 1
ATOM 1223 N N . PHE A 1 162 ? 19.476 -3.997 -15.698 1.00 56.56 162 PHE A N 1
ATOM 1224 C CA . PHE A 1 162 ? 18.327 -4.143 -14.812 1.00 56.56 162 PHE A CA 1
ATOM 1225 C C . PHE A 1 162 ? 17.101 -4.468 -15.675 1.00 56.56 162 PHE A C 1
ATOM 1227 O O . PHE A 1 162 ? 16.536 -3.593 -16.332 1.00 56.56 162 PHE A O 1
ATOM 1234 N N . ALA A 1 163 ? 16.730 -5.746 -15.767 1.00 52.12 163 ALA A N 1
ATOM 1235 C CA . ALA A 1 163 ? 15.596 -6.154 -16.578 1.00 52.12 163 ALA A CA 1
ATOM 1236 C C . ALA A 1 163 ? 14.335 -5.572 -15.933 1.00 52.12 163 ALA A C 1
ATOM 1238 O O . ALA A 1 163 ? 13.848 -6.098 -14.934 1.00 52.12 163 ALA A O 1
ATOM 1239 N N . PHE A 1 164 ? 13.815 -4.478 -16.496 1.00 52.81 164 PHE A N 1
ATOM 1240 C CA . PHE A 1 164 ? 12.590 -3.817 -16.036 1.00 52.81 164 PHE A CA 1
ATOM 1241 C C . PHE A 1 164 ? 11.390 -4.784 -15.995 1.00 52.81 164 PHE A C 1
ATOM 1243 O O . PHE A 1 164 ? 10.475 -4.592 -15.203 1.00 52.81 164 PHE A O 1
ATOM 1250 N N . GLU A 1 165 ? 11.427 -5.882 -16.760 1.00 50.62 165 GLU A N 1
ATOM 1251 C CA . GLU A 1 165 ? 10.459 -6.989 -16.692 1.00 50.62 165 GLU A CA 1
ATOM 1252 C C . GLU A 1 165 ? 10.441 -7.731 -15.340 1.00 50.62 165 GLU A C 1
ATOM 1254 O O . GLU A 1 165 ? 9.434 -8.351 -14.999 1.00 50.62 165 GLU A O 1
ATOM 1259 N N . ALA A 1 166 ? 11.504 -7.647 -14.532 1.00 50.50 166 ALA A N 1
ATOM 1260 C CA . ALA A 1 166 ? 11.537 -8.195 -13.174 1.00 50.50 166 ALA A CA 1
ATOM 1261 C C . ALA A 1 166 ? 10.800 -7.311 -12.147 1.00 50.50 166 ALA A C 1
ATOM 1263 O O . ALA A 1 166 ? 10.546 -7.752 -11.024 1.00 50.50 166 ALA A O 1
ATOM 1264 N N . LEU A 1 167 ? 10.425 -6.078 -12.514 1.00 62.78 167 LEU A N 1
ATOM 1265 C CA . LEU A 1 167 ? 9.770 -5.111 -11.629 1.00 62.78 167 LEU A CA 1
ATOM 1266 C C . LEU A 1 167 ? 8.265 -5.367 -11.555 1.00 62.78 167 LEU A C 1
ATOM 1268 O O . LEU A 1 167 ? 7.423 -4.572 -11.970 1.00 62.78 167 LEU A O 1
ATOM 1272 N N . ASN A 1 168 ? 7.920 -6.529 -11.014 1.00 76.31 168 ASN A N 1
ATOM 1273 C CA . ASN A 1 168 ? 6.541 -6.877 -10.751 1.00 76.31 168 ASN A CA 1
ATOM 1274 C C . ASN A 1 168 ? 6.040 -6.097 -9.523 1.00 76.31 168 ASN A C 1
ATOM 1276 O O . ASN A 1 168 ? 6.568 -6.242 -8.420 1.00 76.31 168 ASN A O 1
ATOM 1280 N N . ILE A 1 169 ? 4.998 -5.288 -9.712 1.00 87.19 169 ILE A N 1
ATOM 1281 C CA . ILE A 1 169 ? 4.320 -4.541 -8.642 1.00 87.19 169 ILE A CA 1
ATOM 1282 C C . ILE A 1 169 ? 3.337 -5.410 -7.841 1.00 87.19 169 ILE A C 1
ATOM 1284 O O . ILE A 1 169 ? 3.011 -5.088 -6.698 1.00 87.19 169 ILE A O 1
ATOM 1288 N N . ALA A 1 170 ? 2.895 -6.545 -8.395 1.00 89.56 170 ALA A N 1
ATOM 1289 C CA . ALA A 1 170 ? 1.906 -7.422 -7.768 1.00 89.56 170 ALA A CA 1
ATOM 1290 C C . ALA A 1 170 ? 2.324 -7.978 -6.386 1.00 89.56 170 ALA A C 1
ATOM 1292 O O . ALA A 1 170 ? 1.469 -8.033 -5.501 1.00 89.56 170 ALA A O 1
ATOM 1293 N N . PRO A 1 171 ? 3.602 -8.332 -6.125 1.00 89.19 171 PRO A N 1
ATOM 1294 C CA . PRO A 1 171 ? 4.090 -8.674 -4.787 1.00 89.19 171 PRO A CA 1
ATOM 1295 C C . PRO A 1 171 ? 3.777 -7.625 -3.715 1.00 89.19 171 PRO A C 1
ATOM 1297 O O . PRO A 1 171 ? 3.444 -7.988 -2.584 1.00 89.19 171 PRO A O 1
ATOM 1300 N N . PHE A 1 172 ? 3.848 -6.335 -4.062 1.00 90.19 172 PHE A N 1
ATOM 1301 C CA . PHE A 1 172 ? 3.524 -5.250 -3.139 1.00 90.19 172 PHE A CA 1
ATOM 1302 C C . PHE A 1 172 ? 2.030 -5.195 -2.846 1.00 90.19 172 PHE A C 1
ATOM 1304 O O . PHE A 1 172 ? 1.651 -5.110 -1.681 1.00 90.19 172 PHE A O 1
ATOM 1311 N N . TRP A 1 173 ? 1.183 -5.325 -3.868 1.00 94.25 173 TRP A N 1
ATOM 1312 C CA . TRP A 1 173 ? -0.269 -5.365 -3.683 1.00 94.25 173 TRP A CA 1
ATOM 1313 C C . TRP A 1 173 ? -0.733 -6.575 -2.884 1.00 94.25 173 TRP A C 1
ATOM 1315 O O . TRP A 1 173 ? -1.547 -6.422 -1.980 1.00 94.25 173 TRP A O 1
ATOM 1325 N N . SER A 1 174 ? -0.183 -7.758 -3.161 1.00 93.69 174 SER A N 1
ATOM 1326 C CA . SER A 1 174 ? -0.515 -8.974 -2.414 1.00 93.69 174 SER A CA 1
ATOM 1327 C C . SER A 1 174 ? -0.165 -8.825 -0.934 1.00 93.69 174 SER A C 1
ATOM 1329 O O . SER A 1 174 ? -1.001 -9.073 -0.072 1.00 93.69 174 SER A O 1
ATOM 1331 N N . CYS A 1 175 ? 1.051 -8.364 -0.631 1.00 93.44 175 CYS A N 1
ATOM 1332 C CA . CYS A 1 175 ? 1.474 -8.137 0.747 1.00 93.44 175 CYS A CA 1
ATOM 1333 C C . CYS A 1 175 ? 0.650 -7.025 1.424 1.00 93.44 175 CYS A C 1
ATOM 1335 O O . CYS A 1 175 ? 0.311 -7.139 2.601 1.00 93.44 175 CYS A O 1
ATOM 1337 N N . ALA A 1 176 ? 0.288 -5.963 0.695 1.00 95.06 176 ALA A N 1
ATOM 1338 C CA . ALA A 1 176 ? -0.583 -4.913 1.216 1.00 95.06 176 ALA A CA 1
ATOM 1339 C C . ALA A 1 176 ? -1.962 -5.475 1.586 1.00 95.06 176 ALA A C 1
ATOM 1341 O O . ALA A 1 176 ? -2.441 -5.231 2.692 1.00 95.06 176 ALA A O 1
ATOM 1342 N N . ALA A 1 177 ? -2.568 -6.280 0.708 1.00 95.75 177 ALA A N 1
ATOM 1343 C CA . ALA A 1 177 ? -3.860 -6.918 0.942 1.00 95.75 177 ALA A CA 1
ATOM 1344 C C . ALA A 1 177 ? -3.846 -7.832 2.180 1.00 95.75 177 ALA A C 1
ATOM 1346 O O . ALA A 1 177 ? -4.783 -7.782 2.982 1.00 95.75 177 ALA A O 1
ATOM 1347 N N . ASP A 1 178 ? -2.763 -8.585 2.401 1.00 94.75 178 ASP A N 1
ATOM 1348 C CA . ASP A 1 178 ? -2.584 -9.398 3.611 1.00 94.75 178 ASP A CA 1
ATOM 1349 C C . ASP A 1 178 ? -2.578 -8.542 4.888 1.00 94.75 178 ASP A C 1
ATOM 1351 O O . ASP A 1 178 ? -3.156 -8.925 5.912 1.00 94.75 178 ASP A O 1
ATOM 1355 N N . GLN A 1 179 ? -1.949 -7.362 4.840 1.00 94.62 179 GLN A N 1
ATOM 1356 C CA . GLN A 1 179 ? -1.939 -6.424 5.964 1.00 94.62 179 GLN A CA 1
ATOM 1357 C C . GLN A 1 179 ? -3.302 -5.769 6.190 1.00 94.62 179 GLN A C 1
ATOM 1359 O O . GLN A 1 179 ? -3.697 -5.617 7.346 1.00 94.62 179 GLN A O 1
ATOM 1364 N N . VAL A 1 180 ? -4.057 -5.462 5.129 1.00 95.81 180 VAL A N 1
ATOM 1365 C CA . VAL A 1 180 ? -5.452 -5.003 5.247 1.00 95.81 180 VAL A CA 1
ATOM 1366 C C . VAL A 1 180 ? -6.297 -6.073 5.939 1.00 95.81 180 VAL A C 1
ATOM 1368 O O . VAL A 1 180 ? -6.902 -5.797 6.971 1.00 95.81 180 VAL A O 1
ATOM 1371 N N . ALA A 1 181 ? -6.239 -7.326 5.482 1.00 95.31 181 ALA A N 1
ATOM 1372 C CA . ALA A 1 181 ? -6.967 -8.436 6.103 1.00 95.31 181 ALA A CA 1
ATOM 1373 C C . ALA A 1 181 ? -6.518 -8.716 7.554 1.00 95.31 181 ALA A C 1
ATOM 1375 O O . ALA A 1 181 ? -7.287 -9.182 8.401 1.00 95.31 181 ALA A O 1
ATOM 1376 N N . ARG A 1 182 ? -5.246 -8.462 7.887 1.00 93.38 182 ARG A N 1
ATOM 1377 C CA . ARG A 1 182 ? -4.757 -8.508 9.273 1.00 93.38 182 ARG A CA 1
ATOM 1378 C C . ARG A 1 182 ? -5.342 -7.368 10.109 1.00 93.38 182 ARG A C 1
ATOM 1380 O O . ARG A 1 182 ? -5.799 -7.627 11.222 1.00 93.38 182 ARG A O 1
ATOM 1387 N N . ALA A 1 183 ? -5.350 -6.145 9.587 1.00 93.56 183 ALA A N 1
ATOM 1388 C CA . ALA A 1 183 ? -5.924 -4.984 10.255 1.00 93.56 183 ALA A CA 1
ATOM 1389 C C . ALA A 1 183 ? -7.428 -5.168 10.511 1.00 93.56 183 ALA A C 1
ATOM 1391 O O . ALA A 1 183 ? -7.867 -4.963 11.639 1.00 93.56 183 ALA A O 1
ATOM 1392 N N . GLU A 1 184 ? -8.192 -5.646 9.523 1.00 94.19 184 GLU A N 1
ATOM 1393 C CA . GLU A 1 184 ? -9.626 -5.952 9.646 1.00 94.19 184 GLU A CA 1
ATOM 1394 C C . GLU A 1 184 ? -9.901 -6.868 10.852 1.00 94.19 184 GLU A C 1
ATOM 1396 O O . GLU A 1 184 ? -10.738 -6.563 11.707 1.00 94.19 184 GLU A O 1
ATOM 1401 N N . ARG A 1 185 ? -9.136 -7.964 10.976 1.00 93.88 185 ARG A N 1
ATOM 1402 C CA . ARG A 1 185 ? -9.250 -8.917 12.093 1.00 93.88 185 ARG A CA 1
ATOM 1403 C C . ARG A 1 185 ? -8.930 -8.281 13.445 1.00 93.88 185 ARG A C 1
ATOM 1405 O O . ARG A 1 185 ? -9.646 -8.524 14.414 1.00 93.88 185 ARG A O 1
ATOM 1412 N N . LEU A 1 186 ? -7.879 -7.465 13.520 1.00 91.75 186 LEU A N 1
ATOM 1413 C CA . LEU A 1 186 ? -7.460 -6.805 14.762 1.00 91.75 186 LEU A CA 1
ATOM 1414 C C . LEU A 1 186 ? -8.459 -5.731 15.210 1.00 91.75 186 LEU A C 1
ATOM 1416 O O . LEU A 1 186 ? -8.755 -5.622 16.400 1.00 91.75 186 LEU A O 1
ATOM 1420 N N . VAL A 1 187 ? -9.017 -4.969 14.268 1.00 88.88 187 VAL A N 1
ATOM 1421 C CA . VAL A 1 187 ? -10.073 -3.984 14.542 1.00 88.88 187 VAL A CA 1
ATOM 1422 C C . VAL A 1 187 ? -11.357 -4.680 14.992 1.00 88.88 187 VAL A C 1
ATOM 1424 O O . VAL A 1 187 ? -12.013 -4.215 15.922 1.00 88.88 187 VAL A O 1
ATOM 1427 N N . ALA A 1 188 ? -11.712 -5.814 14.382 1.00 88.06 188 ALA A N 1
ATOM 1428 C CA . ALA A 1 188 ? -12.860 -6.607 14.809 1.00 88.06 188 ALA A CA 1
ATOM 1429 C C . ALA A 1 188 ? -12.683 -7.188 16.222 1.00 88.06 188 ALA A C 1
ATOM 1431 O O . ALA A 1 188 ? -13.619 -7.119 17.012 1.00 88.06 188 ALA A O 1
ATOM 1432 N N . ALA A 1 189 ? -11.493 -7.699 16.552 1.00 85.25 189 ALA A 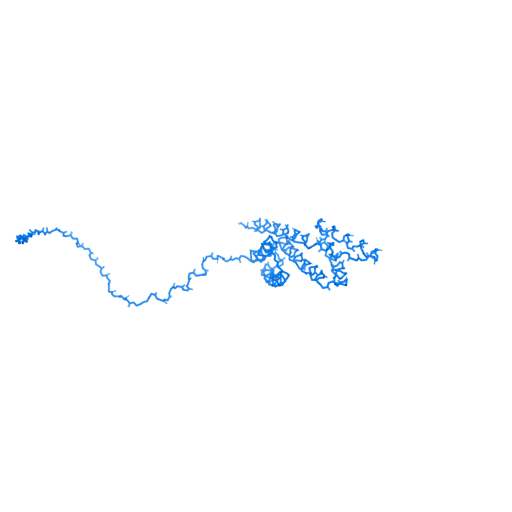N 1
ATOM 1433 C CA . ALA A 1 189 ? -11.187 -8.268 17.866 1.00 85.25 189 ALA A CA 1
ATOM 1434 C C . ALA A 1 189 ? -11.096 -7.222 18.995 1.00 85.25 189 ALA A C 1
ATOM 1436 O O . ALA A 1 189 ? -11.265 -7.566 20.159 1.00 85.25 189 ALA A O 1
ATOM 1437 N N . GLY A 1 190 ? -10.816 -5.958 18.664 1.00 74.38 190 GLY A N 1
ATOM 1438 C CA . GLY A 1 190 ? -10.737 -4.853 19.624 1.00 74.38 190 GLY A CA 1
ATOM 1439 C C . GLY A 1 190 ? -12.066 -4.146 19.913 1.00 74.38 190 GLY A C 1
ATOM 1440 O O . GLY A 1 190 ? -12.059 -3.148 20.632 1.00 74.38 190 GLY A O 1
ATOM 1441 N N . ARG A 1 191 ? -13.188 -4.604 19.338 1.00 63.00 191 ARG A N 1
ATOM 1442 C CA . ARG A 1 191 ? -14.521 -4.090 19.684 1.00 63.00 191 ARG A CA 1
ATOM 1443 C C . ARG A 1 191 ? -14.971 -4.693 21.029 1.00 63.00 191 ARG A C 1
ATOM 1445 O O . ARG A 1 191 ? -14.912 -5.914 21.149 1.00 63.00 191 ARG A O 1
ATOM 1452 N N . PRO A 1 192 ? -15.369 -3.868 22.018 1.00 51.25 192 PRO A N 1
ATOM 1453 C CA . PRO A 1 192 ? -15.856 -4.340 23.316 1.00 51.25 192 PRO A CA 1
ATOM 1454 C C . PRO A 1 192 ? -17.197 -5.074 23.219 1.00 51.25 192 PRO A C 1
ATOM 1456 O O . PRO A 1 192 ? -17.967 -4.788 22.271 1.00 51.25 192 PRO A O 1
#

Mean predicted aligned error: 14.51 Å

pLDDT: mean 73.95, std 19.9, range [30.91, 97.56]

Nearest PDB structures (foldseek):
  3myf-assembly1_A  TM=5.478E-01  e=4.112E+00  Shewanella sp. W3-18-1
  8e12-assembly1_C  TM=3.592E-01  e=5.549E+00  synthetic construct
  8t1w-assembly1_A  TM=2.706E-01  e=4.777E+00  Homo sapiens

Solvent-accessible surface area (backbone atoms only — no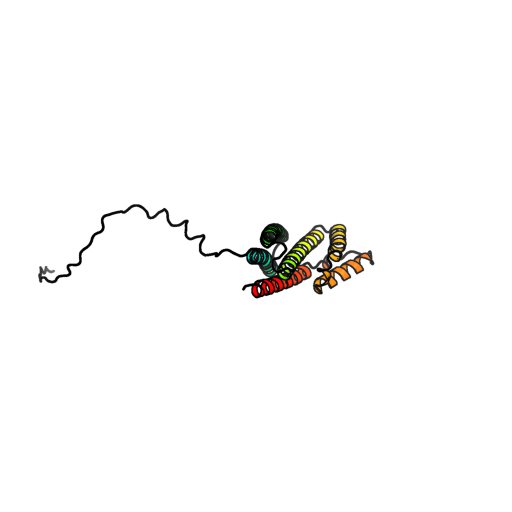t comparable to full-atom values): 11664 Å² total; per-residue (Å²): 140,84,81,90,87,80,81,89,84,89,79,84,84,89,79,90,81,93,76,86,82,86,81,82,84,79,95,80,84,88,85,84,71,85,82,70,71,81,69,73,83,62,69,90,70,49,37,69,55,52,32,46,52,39,53,50,52,51,47,52,40,64,74,72,59,74,51,71,71,62,50,49,55,50,51,57,52,32,48,56,50,33,55,52,20,51,60,72,44,47,90,82,40,64,61,66,29,51,50,25,48,56,49,20,50,52,27,49,50,49,28,48,51,49,48,49,21,55,74,68,71,35,72,65,47,48,54,49,47,69,59,55,50,73,72,40,82,64,54,65,70,34,69,55,42,36,56,53,52,54,50,55,52,54,42,66,77,45,84,73,66,78,59,65,86,73,67,65,44,60,40,29,51,54,48,17,47,54,24,46,58,49,18,54,52,42,54,60,70,69,56,131

Secondary structure (DSSP, 8-state):
------------------------------SS-SSSSSSSSS----HHHHHHHHHHHHHHHHHH---HHHHHHHHHHHHHHHHHHHHHHTTTS-HHHHHHHHHHHHHHHHHHHHHHHHHHT-HHHHHHHHHHGGGSTTGGGSHHHHHHHHHHHHHHHS-S---GGG--SHHHHHHHHHHHHHHHHHHHHT--

Foldseek 3Di:
DDDDDDDDDDDDDDDDDDDDDDDDDDPDDDPPPPPPPPPPPDDPQQLLNQLLVLLVVLLVDVVVDDDLVVLVVSLVVSVVSNVVSDVRCPPPRLVLLNVLSVLLSVLSVLLSLLVVCLVVVPPVSVVVSLVVQVVDVVNCVQVLSVVLSVLNVVCVVPVPDPPSVSSDSVSSSVSSVVSSVVSVVSVVVPDD